Protein AF-A0A238YF44-F1 (afdb_monomer)

Structure (mmCIF, N/CA/C/O backbone):
data_AF-A0A238YF44-F1
#
_entry.id   AF-A0A238YF44-F1
#
loop_
_atom_site.group_PDB
_atom_site.id
_atom_site.type_symbol
_atom_site.label_atom_id
_atom_site.label_alt_id
_atom_site.label_comp_id
_atom_site.label_asym_id
_atom_site.label_entity_id
_atom_site.label_seq_id
_atom_site.pdbx_PDB_ins_code
_atom_site.Cartn_x
_atom_site.Cartn_y
_atom_site.Cartn_z
_atom_site.occupancy
_atom_site.B_iso_or_equiv
_atom_site.auth_seq_id
_atom_site.auth_comp_id
_atom_site.auth_asym_id
_atom_site.auth_atom_id
_atom_site.pdbx_PDB_model_num
ATOM 1 N N . MET A 1 1 ? 40.035 8.738 -34.217 1.00 47.34 1 MET A N 1
ATOM 2 C CA . MET A 1 1 ? 38.964 7.760 -34.501 1.00 47.34 1 MET A CA 1
ATOM 3 C C . MET A 1 1 ? 38.830 7.612 -36.000 1.00 47.34 1 MET A C 1
ATOM 5 O O . MET A 1 1 ? 38.774 8.625 -36.693 1.00 47.34 1 MET A O 1
ATOM 9 N N . LYS A 1 2 ? 38.853 6.378 -36.509 1.00 44.66 2 LYS A N 1
ATOM 10 C CA . LYS A 1 2 ? 38.486 6.107 -37.903 1.00 44.66 2 LYS A CA 1
ATOM 11 C C . LYS A 1 2 ? 36.991 6.391 -38.053 1.00 44.66 2 LYS A C 1
ATOM 13 O O . LYS A 1 2 ? 36.242 6.306 -37.089 1.00 44.66 2 LYS A O 1
ATOM 18 N N . VAL A 1 3 ? 36.540 6.746 -39.252 1.00 50.91 3 VAL A N 1
ATOM 19 C CA . VAL A 1 3 ? 35.145 7.168 -39.463 1.00 50.91 3 VAL A CA 1
ATOM 20 C C . VAL A 1 3 ? 34.140 6.026 -39.202 1.00 50.91 3 VAL A C 1
ATOM 22 O O . VAL A 1 3 ? 33.018 6.303 -38.789 1.00 50.91 3 VAL A O 1
ATOM 25 N N . CYS A 1 4 ? 34.558 4.755 -39.312 1.00 54.62 4 CYS A N 1
ATOM 26 C CA . CYS A 1 4 ? 33.770 3.598 -38.853 1.00 54.62 4 CYS A CA 1
ATOM 27 C C . CYS A 1 4 ? 33.474 3.625 -37.342 1.00 54.62 4 CYS A C 1
ATOM 29 O O . CYS A 1 4 ? 32.365 3.288 -36.946 1.00 54.62 4 CYS A O 1
ATOM 31 N N . ASP A 1 5 ? 34.405 4.112 -36.514 1.00 63.53 5 ASP A N 1
ATOM 32 C CA . ASP A 1 5 ? 34.248 4.134 -35.051 1.00 63.53 5 ASP A CA 1
ATOM 33 C C . ASP A 1 5 ? 33.133 5.105 -34.610 1.00 63.53 5 ASP A C 1
ATOM 35 O O . ASP A 1 5 ? 32.528 4.936 -33.558 1.00 63.53 5 ASP A O 1
ATOM 39 N N . ILE A 1 6 ? 32.842 6.137 -35.414 1.00 71.31 6 ILE A N 1
ATOM 40 C CA . ILE A 1 6 ? 31.852 7.174 -35.080 1.00 71.31 6 ILE A CA 1
ATOM 41 C C . ILE A 1 6 ? 30.423 6.672 -35.312 1.00 71.31 6 ILE A C 1
ATOM 43 O O . ILE A 1 6 ? 29.537 6.956 -34.507 1.00 71.31 6 ILE A O 1
ATOM 47 N N . SER A 1 7 ? 30.192 5.920 -36.394 1.00 73.56 7 SER A N 1
ATOM 48 C CA . SER A 1 7 ? 28.876 5.334 -36.683 1.00 73.56 7 SER A CA 1
ATOM 49 C C . SER A 1 7 ? 28.481 4.313 -35.613 1.00 73.56 7 SER A C 1
ATOM 51 O O . SER A 1 7 ? 27.344 4.328 -35.144 1.00 73.56 7 SER A O 1
ATOM 53 N N . ASP A 1 8 ? 29.434 3.492 -35.167 1.00 79.88 8 ASP A N 1
ATOM 54 C CA . ASP A 1 8 ? 29.218 2.512 -34.099 1.00 79.88 8 ASP A CA 1
ATOM 55 C C . ASP A 1 8 ? 28.943 3.188 -32.748 1.00 79.88 8 ASP A C 1
ATOM 57 O O . ASP A 1 8 ? 28.039 2.775 -32.018 1.00 79.88 8 ASP A 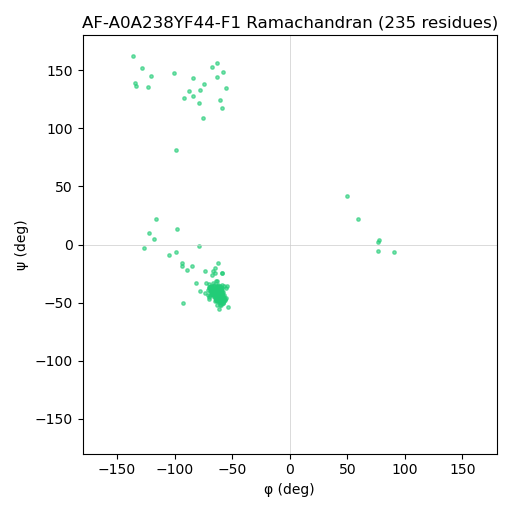O 1
ATOM 61 N N . SER A 1 9 ? 29.662 4.269 -32.418 1.00 83.00 9 SER A N 1
ATOM 62 C CA . SER A 1 9 ? 29.401 5.053 -31.202 1.00 83.00 9 SER A CA 1
ATOM 63 C C . SER A 1 9 ? 28.019 5.712 -31.204 1.00 83.00 9 SER A C 1
ATOM 65 O O . SER A 1 9 ? 27.356 5.743 -30.169 1.00 83.00 9 SER A O 1
ATOM 67 N N . LEU A 1 10 ? 27.553 6.210 -32.351 1.00 84.44 10 LEU A N 1
ATOM 68 C CA . LEU A 1 10 ? 26.213 6.787 -32.496 1.00 84.44 10 LEU A CA 1
ATOM 69 C C . LEU A 1 10 ? 25.101 5.732 -32.424 1.00 84.44 10 LEU A C 1
ATOM 71 O O . LEU A 1 10 ? 24.042 6.009 -31.863 1.00 84.44 10 LEU A O 1
ATOM 75 N N . LEU A 1 11 ? 25.329 4.532 -32.963 1.00 84.50 11 LEU A N 1
ATOM 76 C CA . LEU A 1 11 ? 24.374 3.430 -32.841 1.00 84.50 11 LEU A CA 1
ATOM 77 C C . LEU A 1 11 ? 24.242 2.996 -31.374 1.00 84.50 11 LEU A C 1
ATOM 79 O O . LEU A 1 11 ? 23.136 2.937 -30.845 1.00 84.50 11 LEU A O 1
ATOM 83 N N . ARG A 1 12 ? 25.373 2.830 -30.673 1.00 88.56 12 ARG A N 1
ATOM 84 C CA . ARG A 1 12 ? 25.392 2.573 -29.221 1.00 88.56 12 ARG A CA 1
ATOM 85 C C . ARG A 1 12 ? 24.717 3.686 -28.420 1.00 88.56 12 ARG A C 1
ATOM 87 O O . ARG A 1 12 ? 24.054 3.407 -27.423 1.00 88.56 12 ARG A O 1
ATOM 94 N N . LEU A 1 13 ? 24.886 4.942 -28.837 1.00 90.25 13 LEU A N 1
ATOM 95 C CA . LEU A 1 13 ? 24.208 6.081 -28.222 1.00 90.25 13 LEU A CA 1
ATOM 96 C C . LEU A 1 13 ? 22.685 5.951 -28.361 1.00 90.25 13 LEU A C 1
ATOM 98 O O . LEU A 1 13 ? 21.976 6.127 -27.371 1.00 90.25 13 LEU A O 1
ATOM 102 N N . GLN A 1 14 ? 22.198 5.595 -29.553 1.00 89.88 14 GLN A N 1
ATOM 103 C CA . GLN A 1 14 ? 20.778 5.355 -29.804 1.00 89.88 14 GLN A CA 1
ATOM 104 C C . GLN A 1 14 ? 20.226 4.239 -28.917 1.00 89.88 14 GLN A C 1
ATOM 106 O O . GLN A 1 14 ? 19.205 4.437 -28.257 1.00 89.88 14 GLN A O 1
ATOM 111 N N . ASP A 1 15 ? 20.912 3.099 -28.856 1.00 90.25 15 ASP A N 1
ATOM 112 C CA . ASP A 1 15 ? 20.467 1.940 -28.079 1.00 90.25 15 ASP A CA 1
ATOM 113 C C . ASP A 1 15 ? 20.355 2.277 -26.585 1.00 90.25 15 ASP A C 1
ATOM 115 O O . ASP A 1 15 ? 19.318 2.044 -25.961 1.00 90.25 15 ASP A O 1
ATOM 119 N N . LEU A 1 16 ? 21.367 2.944 -26.019 1.00 92.69 16 LEU A N 1
ATOM 120 C CA . LEU A 1 16 ? 21.345 3.373 -24.618 1.00 92.69 16 LEU A CA 1
ATOM 121 C C . LEU A 1 16 ? 20.280 4.447 -24.340 1.00 92.69 16 LEU A C 1
ATOM 123 O O . LEU A 1 16 ? 19.708 4.481 -23.248 1.00 92.69 16 LEU A O 1
ATOM 127 N N . GLU A 1 17 ? 19.992 5.340 -25.294 1.00 92.38 17 GLU A N 1
ATOM 128 C CA . GLU A 1 17 ? 18.905 6.318 -25.159 1.00 92.38 17 GLU A CA 1
ATOM 129 C C . GLU A 1 17 ? 17.523 5.644 -25.201 1.00 92.38 17 GLU A C 1
ATOM 131 O O . GLU A 1 17 ? 16.631 6.041 -24.439 1.00 92.38 17 GLU A O 1
ATOM 136 N N . ILE A 1 18 ? 17.350 4.612 -26.037 1.00 91.88 18 ILE A N 1
ATOM 137 C CA . ILE A 1 18 ? 16.141 3.778 -26.091 1.00 91.88 18 ILE A CA 1
ATOM 138 C C . ILE A 1 18 ? 15.960 3.026 -24.768 1.00 91.88 18 ILE A C 1
ATOM 140 O O . ILE A 1 18 ? 14.877 3.094 -24.176 1.00 91.88 18 ILE A O 1
ATOM 144 N N . ASP A 1 19 ? 17.012 2.394 -24.249 1.00 93.94 19 ASP A N 1
ATOM 145 C CA . ASP A 1 19 ? 16.983 1.698 -22.959 1.00 93.94 19 ASP A CA 1
ATOM 146 C C . ASP A 1 19 ? 16.653 2.655 -21.809 1.00 93.94 19 ASP A C 1
ATOM 148 O O . ASP A 1 19 ? 15.759 2.393 -20.997 1.00 93.94 19 ASP A O 1
ATOM 152 N N . ALA A 1 20 ? 17.286 3.831 -21.777 1.00 95.06 20 ALA A N 1
ATOM 153 C CA . ALA A 1 20 ? 17.001 4.854 -20.776 1.00 95.06 20 ALA A CA 1
ATOM 154 C C . ALA A 1 20 ? 15.556 5.375 -20.864 1.00 95.06 20 ALA A C 1
ATOM 156 O O . ALA A 1 20 ? 14.979 5.771 -19.845 1.00 95.06 20 ALA A O 1
ATOM 157 N N . ARG A 1 21 ? 14.956 5.414 -22.061 1.00 94.19 21 ARG A N 1
ATOM 158 C CA . ARG A 1 21 ? 13.536 5.753 -22.242 1.00 94.19 21 ARG A CA 1
ATOM 159 C C . ARG A 1 21 ? 12.635 4.628 -21.737 1.00 94.19 21 ARG A C 1
ATOM 161 O O . ARG A 1 21 ? 11.667 4.910 -21.033 1.00 94.19 21 ARG A O 1
ATOM 168 N N . ARG A 1 22 ? 12.966 3.372 -22.042 1.00 95.12 22 ARG A N 1
ATOM 169 C CA . ARG A 1 22 ? 12.225 2.189 -21.584 1.00 95.12 22 ARG A CA 1
ATOM 170 C C . ARG A 1 22 ? 12.212 2.088 -20.060 1.00 95.12 22 ARG A C 1
ATOM 172 O O . ARG A 1 22 ? 11.152 1.878 -19.475 1.00 95.12 22 ARG A O 1
ATOM 179 N N . ILE A 1 23 ? 13.357 2.294 -19.411 1.00 97.06 23 ILE A N 1
ATOM 180 C CA . ILE A 1 23 ? 13.458 2.282 -17.945 1.00 97.06 23 ILE A CA 1
ATOM 181 C C . ILE A 1 23 ? 12.673 3.442 -17.336 1.00 97.06 23 ILE A C 1
ATOM 183 O O . ILE A 1 23 ? 11.941 3.228 -16.377 1.00 97.06 23 ILE A O 1
ATOM 187 N N . ARG A 1 24 ? 12.738 4.649 -17.918 1.00 97.00 24 ARG A N 1
ATOM 188 C CA . ARG A 1 24 ? 11.909 5.786 -17.475 1.00 97.00 24 ARG A CA 1
ATOM 189 C C . ARG A 1 24 ? 10.416 5.478 -17.537 1.00 97.00 24 ARG A C 1
ATOM 191 O O . ARG A 1 24 ? 9.716 5.715 -16.558 1.00 97.00 24 ARG A O 1
ATOM 198 N N . ALA A 1 25 ? 9.946 4.920 -18.651 1.00 97.12 25 ALA A N 1
ATOM 199 C CA . ALA A 1 25 ? 8.558 4.488 -18.780 1.00 97.12 25 ALA A CA 1
ATOM 200 C C . ALA A 1 25 ? 8.196 3.436 -17.719 1.00 97.12 25 ALA A C 1
ATOM 202 O O . ALA A 1 25 ? 7.127 3.513 -17.119 1.00 97.12 25 ALA A O 1
ATOM 203 N N . LYS A 1 26 ? 9.107 2.497 -17.430 1.00 97.56 26 LYS A N 1
ATOM 204 C CA . LYS A 1 26 ? 8.882 1.485 -16.395 1.00 97.56 26 LYS A CA 1
ATOM 205 C C . LYS A 1 26 ? 8.836 2.071 -14.982 1.00 97.56 26 LYS A C 1
ATOM 207 O O . LYS A 1 26 ? 7.997 1.653 -14.193 1.00 97.56 26 LYS A O 1
ATOM 212 N N . ILE A 1 27 ? 9.693 3.040 -14.663 1.00 98.25 27 ILE A N 1
ATOM 213 C CA . ILE A 1 27 ? 9.658 3.758 -13.380 1.00 98.25 27 ILE A CA 1
ATOM 214 C C . ILE A 1 27 ? 8.314 4.470 -13.210 1.00 98.25 27 ILE A C 1
ATOM 216 O O . ILE A 1 27 ? 7.727 4.399 -12.134 1.00 98.25 27 ILE A O 1
ATOM 220 N N . GLU A 1 28 ? 7.806 5.126 -14.256 1.00 98.06 28 GLU A N 1
ATOM 221 C CA . GLU A 1 28 ? 6.520 5.826 -14.181 1.00 98.06 28 GLU A CA 1
ATOM 222 C C . GLU A 1 28 ? 5.344 4.855 -13.986 1.00 98.06 28 GLU A C 1
ATOM 224 O O . GLU A 1 28 ? 4.488 5.085 -13.134 1.00 98.06 28 GLU A O 1
ATOM 229 N N . ASP A 1 29 ? 5.345 3.722 -14.695 1.00 98.00 29 ASP A N 1
ATOM 230 C CA . ASP A 1 29 ? 4.396 2.617 -14.491 1.00 98.00 29 ASP A CA 1
ATOM 231 C C . ASP A 1 29 ? 4.412 2.108 -13.036 1.00 98.00 29 ASP A C 1
ATOM 233 O O . ASP A 1 29 ? 3.374 2.018 -12.375 1.00 98.00 29 ASP A O 1
ATOM 237 N N . LEU A 1 30 ? 5.603 1.866 -12.478 1.00 98.00 30 LEU A N 1
ATOM 238 C CA . LEU A 1 30 ? 5.759 1.455 -11.081 1.00 98.00 30 LEU A CA 1
ATOM 239 C C . LEU A 1 30 ? 5.283 2.537 -10.098 1.00 98.00 30 LEU A C 1
ATOM 241 O O . LEU A 1 30 ? 4.636 2.216 -9.099 1.00 98.00 30 LEU A O 1
ATOM 245 N N . LYS A 1 31 ? 5.546 3.821 -10.377 1.00 98.06 31 LYS A N 1
ATOM 246 C CA . LYS A 1 31 ? 5.056 4.952 -9.569 1.00 98.06 31 LYS A CA 1
ATOM 247 C C . LYS A 1 31 ? 3.531 5.043 -9.597 1.00 98.06 31 LYS A C 1
ATOM 249 O O . LYS A 1 31 ? 2.928 5.285 -8.550 1.00 98.06 31 LYS A O 1
ATOM 254 N N . ASN A 1 32 ? 2.896 4.805 -10.744 1.00 98.06 32 ASN A N 1
ATOM 255 C CA . ASN A 1 32 ? 1.437 4.716 -10.862 1.00 98.06 32 ASN A CA 1
ATOM 256 C C . ASN A 1 32 ? 0.879 3.581 -10.006 1.00 98.06 32 ASN A C 1
ATOM 258 O O . ASN A 1 32 ? 0.047 3.822 -9.132 1.00 98.06 32 ASN A O 1
ATOM 262 N N . ARG A 1 33 ? 1.427 2.375 -10.154 1.00 97.56 33 ARG A N 1
ATOM 263 C CA . ARG A 1 33 ? 1.011 1.215 -9.359 1.00 97.56 33 ARG A CA 1
ATOM 264 C C . ARG A 1 33 ? 1.212 1.430 -7.855 1.00 97.56 33 ARG A C 1
ATOM 266 O O . ARG A 1 33 ? 0.367 1.051 -7.047 1.00 97.56 33 ARG A O 1
ATOM 273 N N . LYS A 1 34 ? 2.309 2.082 -7.451 1.00 97.94 34 LYS A N 1
ATOM 274 C CA . LYS A 1 34 ? 2.551 2.465 -6.050 1.00 97.94 34 LYS A CA 1
ATOM 275 C C . LYS A 1 34 ? 1.485 3.436 -5.538 1.00 97.94 34 LYS A C 1
ATOM 277 O O . LYS A 1 34 ? 1.013 3.258 -4.417 1.00 97.94 34 LYS A O 1
ATOM 282 N N . ARG A 1 35 ? 1.093 4.438 -6.336 1.00 98.06 35 ARG A N 1
ATOM 283 C CA . ARG A 1 35 ? 0.006 5.373 -5.988 1.00 98.06 35 ARG A CA 1
ATOM 284 C C . ARG A 1 35 ? -1.315 4.636 -5.768 1.00 98.06 35 ARG A C 1
ATOM 286 O O . ARG A 1 35 ? -1.962 4.869 -4.753 1.00 98.06 35 ARG A O 1
ATOM 293 N N . GLU A 1 36 ? -1.669 3.704 -6.649 1.00 97.50 36 GLU A N 1
ATOM 294 C CA . GLU A 1 36 ? -2.882 2.885 -6.507 1.00 97.50 36 GLU A CA 1
ATOM 295 C C . GLU A 1 36 ? -2.885 2.073 -5.204 1.00 97.50 36 GLU A C 1
ATOM 297 O O . GLU A 1 36 ? -3.865 2.098 -4.459 1.00 97.50 36 GLU A O 1
ATOM 302 N N . LEU A 1 37 ? -1.768 1.413 -4.874 1.00 97.62 37 LEU A N 1
ATOM 303 C CA . LEU A 1 37 ? -1.645 0.670 -3.617 1.00 97.62 37 LEU A CA 1
ATOM 304 C C . LEU A 1 37 ? -1.738 1.575 -2.382 1.00 97.62 37 LEU A C 1
ATOM 306 O O . LEU A 1 37 ? -2.314 1.170 -1.375 1.00 97.62 37 LEU A O 1
ATOM 310 N N . ILE A 1 38 ? -1.198 2.797 -2.439 1.00 97.69 38 ILE A N 1
ATOM 311 C CA . ILE A 1 38 ? -1.320 3.771 -1.344 1.00 97.69 38 ILE A CA 1
ATOM 312 C C . ILE A 1 38 ? -2.786 4.159 -1.126 1.00 97.69 38 ILE A C 1
ATOM 314 O O . ILE A 1 38 ? -3.227 4.240 0.020 1.00 97.69 38 ILE A O 1
ATOM 318 N N . GLU A 1 39 ? -3.557 4.362 -2.193 1.00 97.81 39 GLU A N 1
ATOM 319 C CA . GLU A 1 39 ? -4.987 4.667 -2.078 1.00 97.81 39 GLU A CA 1
ATOM 320 C C . GLU A 1 39 ? -5.790 3.476 -1.538 1.00 97.81 39 GLU A C 1
ATOM 322 O O . GLU A 1 39 ? -6.666 3.656 -0.691 1.00 97.81 39 GLU A O 1
ATOM 327 N N . ILE A 1 40 ? -5.455 2.249 -1.946 1.00 96.50 40 ILE A N 1
ATOM 328 C CA . ILE A 1 40 ? -6.033 1.029 -1.361 1.00 96.50 40 ILE A CA 1
ATOM 329 C C . ILE A 1 40 ? -5.705 0.943 0.136 1.00 96.50 40 ILE A C 1
ATOM 331 O O . ILE A 1 40 ? -6.601 0.706 0.946 1.00 96.50 40 ILE A O 1
ATOM 335 N N . ARG A 1 41 ? -4.450 1.208 0.524 1.00 97.62 41 ARG A N 1
ATOM 336 C CA . ARG A 1 41 ? -4.027 1.218 1.931 1.00 97.62 41 ARG A CA 1
ATOM 337 C C . ARG A 1 41 ? -4.857 2.196 2.759 1.00 97.62 41 ARG A C 1
ATOM 339 O O . ARG A 1 41 ? -5.385 1.805 3.792 1.00 97.62 41 ARG A O 1
ATOM 346 N N . LYS A 1 42 ? -5.023 3.436 2.284 1.00 97.38 42 LYS A N 1
ATOM 347 C CA . LYS A 1 42 ? -5.824 4.462 2.973 1.00 97.38 42 LYS A CA 1
ATOM 348 C C . LYS A 1 42 ? -7.278 4.031 3.164 1.00 97.38 42 LYS A C 1
ATOM 350 O O . LYS A 1 42 ? -7.858 4.296 4.213 1.00 97.38 42 LYS A O 1
ATOM 355 N N . LYS A 1 43 ? -7.878 3.376 2.162 1.00 96.69 43 LYS A N 1
ATOM 356 C CA . LYS A 1 43 ? -9.254 2.862 2.261 1.00 96.69 43 LYS A CA 1
ATOM 357 C C . LYS A 1 43 ? -9.375 1.821 3.371 1.00 96.69 43 LYS A C 1
ATOM 359 O O . LYS A 1 43 ? -10.268 1.942 4.204 1.00 96.69 43 LYS A O 1
ATOM 364 N N . PHE A 1 44 ? -8.456 0.859 3.413 1.00 95.75 44 PHE A N 1
ATOM 365 C CA . PHE A 1 44 ? -8.439 -0.162 4.458 1.00 95.75 44 PHE A CA 1
ATOM 366 C C . PHE A 1 44 ? -8.118 0.407 5.847 1.00 95.75 44 PHE A C 1
ATOM 368 O O . PHE A 1 44 ? -8.764 0.018 6.815 1.00 95.75 44 PHE A O 1
ATOM 375 N N . GLU A 1 45 ? -7.183 1.357 5.961 1.00 96.62 45 GLU A N 1
ATOM 376 C CA . GLU A 1 45 ? -6.876 2.050 7.225 1.00 96.62 45 GLU A CA 1
ATOM 377 C C . GLU A 1 45 ? -8.115 2.770 7.771 1.00 96.62 45 GLU A C 1
ATOM 379 O O . GLU A 1 45 ? -8.461 2.593 8.937 1.00 96.62 45 GLU A O 1
ATOM 384 N N . LYS A 1 46 ? -8.839 3.498 6.913 1.00 96.88 46 LYS A N 1
ATOM 385 C CA . LYS A 1 46 ? -10.074 4.196 7.290 1.00 96.88 46 LYS A CA 1
ATOM 386 C C . LYS A 1 46 ? -11.195 3.236 7.690 1.00 96.88 46 LYS A C 1
ATOM 388 O O . LYS A 1 46 ? -11.943 3.511 8.626 1.00 96.88 46 LYS A O 1
ATOM 393 N N . GLU A 1 47 ? -11.346 2.125 6.972 1.00 94.75 47 GLU A N 1
ATOM 394 C CA . GLU A 1 47 ? -12.345 1.112 7.314 1.00 94.75 47 GLU A CA 1
ATOM 395 C C . GLU A 1 47 ? -12.041 0.473 8.674 1.00 94.75 47 GLU A C 1
ATOM 397 O O . GLU A 1 47 ? -12.936 0.353 9.510 1.00 94.75 47 GLU A O 1
ATOM 402 N N . LEU A 1 48 ? -10.774 0.131 8.920 1.00 95.38 48 LEU A N 1
ATOM 403 C CA . LEU A 1 48 ? -10.318 -0.432 10.185 1.00 95.38 48 LEU A CA 1
ATOM 404 C C . LEU A 1 48 ? -10.511 0.547 11.348 1.00 95.38 48 LEU A C 1
ATOM 406 O O . LEU A 1 48 ? -10.986 0.148 12.410 1.00 95.38 48 LEU A O 1
ATOM 410 N N . GLU A 1 49 ? -10.167 1.818 11.144 1.00 95.62 49 GLU A N 1
ATOM 411 C CA . GLU A 1 49 ? -10.358 2.882 12.129 1.00 95.62 49 GLU A CA 1
ATOM 412 C C . GLU A 1 49 ? -11.836 3.034 12.492 1.00 95.62 49 GLU A C 1
ATOM 414 O O . GLU A 1 49 ? -12.178 2.969 13.666 1.00 95.62 49 GLU A O 1
ATOM 419 N N . ASN A 1 50 ? -12.733 3.123 11.506 1.00 94.00 50 ASN A N 1
ATOM 420 C CA . ASN A 1 50 ? -14.171 3.234 11.757 1.00 94.00 50 ASN A CA 1
ATOM 421 C C . ASN A 1 50 ? -14.719 2.047 12.571 1.00 94.00 50 ASN A C 1
ATOM 423 O O . ASN A 1 50 ? -15.502 2.241 13.500 1.00 94.00 50 ASN A O 1
ATOM 427 N N . LEU A 1 51 ? -14.291 0.819 12.256 1.00 92.94 51 LEU A N 1
ATOM 428 C CA . LEU A 1 51 ? -14.704 -0.371 13.008 1.00 92.94 51 LEU A CA 1
ATOM 429 C C . LEU A 1 51 ? -14.191 -0.342 14.453 1.00 92.94 51 LEU A C 1
ATOM 431 O O . LEU A 1 51 ? -14.941 -0.669 15.374 1.00 92.94 51 LEU A O 1
ATOM 435 N N . LYS A 1 52 ? -12.933 0.066 14.664 1.00 92.88 52 LYS A N 1
ATOM 436 C CA . LYS A 1 52 ? -12.342 0.181 16.006 1.00 92.88 52 LYS A CA 1
ATOM 437 C C . LYS A 1 52 ? -13.016 1.288 16.819 1.00 92.88 52 LYS A C 1
ATOM 439 O O . LYS A 1 52 ? -13.353 1.052 17.974 1.00 92.88 52 LYS A O 1
ATOM 444 N N . THR A 1 53 ? -13.301 2.437 16.211 1.00 94.31 53 THR A N 1
ATOM 445 C CA . THR A 1 53 ? -13.992 3.556 16.867 1.00 94.31 53 THR A CA 1
ATOM 446 C C . THR A 1 53 ? -15.387 3.161 17.347 1.00 94.31 53 THR A C 1
ATOM 448 O O . THR A 1 53 ? -15.715 3.422 18.498 1.00 94.31 53 THR A O 1
ATOM 451 N N . GLN A 1 54 ? -16.178 2.440 16.544 1.00 92.00 54 GLN A N 1
ATOM 452 C CA . GLN A 1 54 ? -17.507 1.965 16.969 1.00 92.00 54 GLN A CA 1
ATOM 453 C C . GLN A 1 54 ? -17.456 1.046 18.201 1.00 92.00 54 GLN A C 1
ATOM 455 O O . GLN A 1 54 ? -18.342 1.090 19.057 1.00 92.00 54 GLN A O 1
ATOM 460 N N . ILE A 1 55 ? -16.428 0.196 18.288 1.00 93.25 55 ILE A N 1
ATOM 461 C CA . ILE A 1 55 ? -16.211 -0.695 19.435 1.00 93.25 55 ILE A CA 1
ATOM 462 C C . ILE A 1 55 ? -15.798 0.127 20.663 1.00 93.25 55 ILE A C 1
ATOM 464 O O . ILE A 1 55 ? -16.366 -0.046 21.742 1.00 93.25 55 ILE A O 1
ATOM 468 N N . GLU A 1 56 ? -14.850 1.050 20.499 1.00 94.56 56 GLU A N 1
ATOM 469 C CA . GLU A 1 56 ? -14.338 1.883 21.590 1.00 94.56 56 GLU A CA 1
ATOM 470 C C . GLU A 1 56 ? -15.388 2.859 22.140 1.00 94.56 56 GLU A C 1
ATOM 472 O O . GLU A 1 56 ? -15.495 3.006 23.355 1.00 94.56 56 G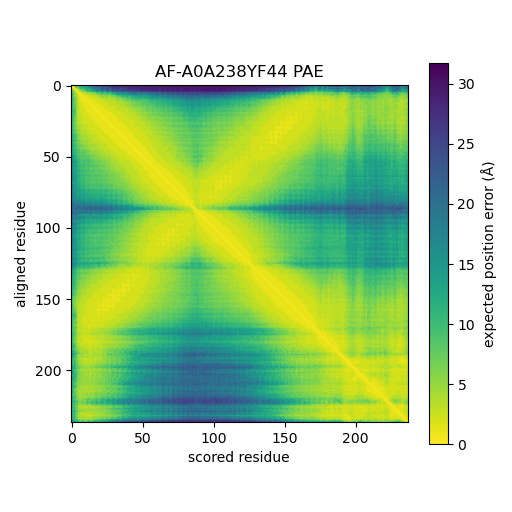LU A O 1
ATOM 477 N N . GLU A 1 57 ? -16.240 3.451 21.300 1.00 94.62 57 GLU A N 1
ATOM 478 C CA . GLU A 1 57 ? -17.353 4.305 21.742 1.00 94.62 57 GLU A CA 1
ATOM 479 C C . GLU A 1 57 ? -18.328 3.548 22.655 1.00 94.62 57 GLU A C 1
ATOM 481 O O . GLU A 1 57 ? -18.739 4.051 23.706 1.00 94.62 57 GLU A O 1
ATOM 486 N N . LYS A 1 58 ? -18.671 2.304 22.296 1.00 93.38 58 LYS A N 1
ATOM 487 C CA . LYS A 1 58 ? -19.546 1.457 23.119 1.00 93.38 58 LYS A CA 1
ATOM 488 C C . LYS A 1 58 ? -18.872 1.033 24.423 1.00 93.38 58 LYS A C 1
ATOM 490 O O . LYS A 1 58 ? -19.520 1.057 25.469 1.00 93.38 58 LYS A O 1
ATOM 495 N N . ARG A 1 59 ? -17.578 0.699 24.389 1.00 94.62 59 ARG A N 1
ATOM 496 C CA . ARG A 1 59 ? -16.785 0.401 25.596 1.00 94.62 59 ARG A CA 1
ATOM 497 C C . ARG A 1 59 ? -16.697 1.603 26.530 1.00 94.62 59 ARG A C 1
ATOM 499 O O . ARG A 1 59 ? -16.870 1.453 27.738 1.00 94.62 59 ARG A O 1
ATOM 506 N N . PHE A 1 60 ? -16.485 2.794 25.977 1.00 96.50 60 PHE A N 1
ATOM 507 C CA . PHE A 1 60 ? -16.474 4.037 26.736 1.00 96.50 60 PHE A CA 1
ATOM 508 C C . PHE A 1 60 ? -17.831 4.288 27.400 1.00 96.50 60 PHE A C 1
ATOM 510 O O . PHE A 1 60 ? -17.890 4.517 28.607 1.00 96.50 60 PHE A O 1
ATOM 517 N N . ARG A 1 61 ? -18.934 4.149 26.651 1.00 95.38 61 ARG A N 1
ATOM 518 C CA . ARG A 1 61 ? -20.289 4.315 27.196 1.00 95.38 61 ARG A CA 1
ATOM 519 C C . ARG A 1 61 ? -20.599 3.323 28.319 1.00 95.38 61 ARG A C 1
ATOM 521 O O . ARG A 1 61 ? -21.196 3.721 29.318 1.00 95.38 61 ARG A O 1
ATOM 528 N N . LEU A 1 62 ? -20.186 2.061 28.179 1.00 95.94 62 LEU A N 1
ATOM 529 C CA . LEU A 1 62 ? -20.318 1.057 29.240 1.00 95.94 62 LEU A CA 1
ATOM 530 C C . LEU A 1 62 ? -19.597 1.502 30.514 1.00 95.94 62 LEU A C 1
ATOM 532 O O . LEU A 1 62 ? -20.211 1.543 31.578 1.00 95.94 62 LEU A O 1
ATOM 536 N N . LYS A 1 63 ? -18.333 1.916 30.391 1.00 96.62 63 LYS A N 1
ATOM 537 C CA . LYS A 1 63 ? -17.529 2.389 31.523 1.00 96.62 63 LYS A CA 1
ATOM 538 C C . LYS A 1 63 ? -18.143 3.619 32.202 1.00 96.62 63 LYS A C 1
ATOM 540 O O . LYS A 1 63 ? -18.161 3.709 33.428 1.00 96.62 63 LYS A O 1
ATOM 545 N N . ASP A 1 64 ? -18.685 4.552 31.423 1.00 97.44 64 ASP A N 1
ATOM 546 C CA . ASP A 1 64 ? -19.381 5.730 31.948 1.00 97.44 64 ASP A CA 1
ATOM 547 C C . ASP A 1 64 ? -20.627 5.354 32.761 1.00 97.44 64 ASP A C 1
ATOM 549 O O . ASP A 1 64 ? -20.852 5.899 33.846 1.00 97.44 64 ASP A O 1
ATOM 553 N N . LEU A 1 65 ? -21.425 4.396 32.281 1.00 96.75 65 LEU A N 1
ATOM 554 C CA . LEU A 1 65 ? -22.600 3.908 33.006 1.00 96.75 65 LEU A CA 1
ATOM 555 C C . LEU A 1 65 ? -22.219 3.143 34.279 1.00 96.75 65 LEU A C 1
ATOM 557 O O . LEU A 1 65 ? -22.899 3.275 35.299 1.00 96.75 65 LEU A O 1
ATOM 561 N N . GLU A 1 66 ? -21.128 2.377 34.254 1.00 96.06 66 GLU A N 1
ATOM 562 C CA . GLU A 1 66 ? -20.593 1.696 35.438 1.00 96.06 66 GLU A CA 1
ATOM 563 C C . GLU A 1 66 ? -20.181 2.703 36.520 1.00 96.06 66 GLU A C 1
ATOM 565 O O . GLU A 1 66 ? -20.631 2.595 37.668 1.00 96.06 66 GLU A O 1
ATOM 570 N N . ASN A 1 67 ? -19.425 3.737 36.139 1.00 97.75 67 ASN A N 1
ATOM 571 C CA . ASN A 1 67 ? -19.041 4.836 37.029 1.00 97.75 67 ASN A CA 1
ATOM 572 C C . ASN A 1 67 ? -20.272 5.584 37.568 1.00 97.75 67 ASN A C 1
ATOM 574 O O . ASN A 1 67 ? -20.348 5.919 38.754 1.00 97.75 67 ASN A O 1
ATOM 578 N N . PHE A 1 68 ? -21.273 5.822 36.716 1.00 97.62 68 PHE A N 1
ATOM 579 C CA . PHE A 1 68 ? -22.529 6.456 37.113 1.00 97.62 68 PHE A CA 1
ATOM 580 C C . PHE A 1 68 ? -23.288 5.627 38.157 1.00 97.62 68 PHE A C 1
ATOM 582 O O . PHE A 1 68 ? -23.765 6.175 39.155 1.00 97.62 68 PHE A O 1
ATOM 589 N N . ILE A 1 69 ? -23.373 4.306 37.973 1.00 97.62 69 ILE A N 1
ATOM 590 C CA . ILE A 1 69 ? -23.986 3.401 38.951 1.00 97.62 69 ILE A CA 1
ATOM 591 C C . ILE A 1 69 ? -23.221 3.440 40.272 1.00 97.62 69 ILE A C 1
ATOM 593 O O . ILE A 1 69 ? -23.849 3.462 41.332 1.00 97.62 69 ILE A O 1
ATOM 597 N N . GLU A 1 70 ? -21.888 3.438 40.240 1.00 97.62 70 GLU A N 1
ATOM 598 C CA . GLU A 1 70 ? -21.076 3.518 41.454 1.00 97.62 70 GLU A CA 1
ATOM 599 C C . GLU A 1 70 ? -21.342 4.817 42.224 1.00 97.62 70 GLU A C 1
ATOM 601 O O . GLU A 1 70 ? -21.670 4.775 43.416 1.00 97.62 70 GLU A O 1
ATOM 606 N N . TYR A 1 71 ? -21.322 5.955 41.529 1.00 97.75 71 TYR A N 1
ATOM 607 C CA . TYR A 1 71 ? -21.671 7.255 42.097 1.00 97.75 71 TYR A CA 1
ATOM 608 C C . TYR A 1 71 ? -23.078 7.253 42.717 1.00 97.75 71 TYR A C 1
ATOM 610 O O . TYR A 1 71 ? -23.279 7.678 43.860 1.00 97.75 71 TYR A O 1
ATOM 618 N N . LYS A 1 72 ? -24.074 6.713 42.004 1.00 96.88 72 LYS A N 1
ATOM 619 C CA . LYS A 1 72 ? -25.457 6.629 42.495 1.00 96.88 72 LYS A CA 1
ATOM 620 C C . LYS A 1 72 ? -25.593 5.702 43.701 1.00 96.88 72 LYS A C 1
ATOM 622 O O . LYS A 1 72 ? -26.336 6.029 44.624 1.00 96.88 72 LYS A O 1
ATOM 627 N N . LYS A 1 73 ? -24.852 4.591 43.754 1.00 96.50 73 LYS A N 1
ATOM 628 C CA . LYS A 1 73 ? -24.808 3.698 44.926 1.00 96.50 73 LYS A CA 1
ATOM 629 C C . LYS A 1 73 ? -24.227 4.398 46.152 1.00 96.50 73 LYS A C 1
ATOM 631 O O . LYS A 1 73 ? -24.754 4.218 47.249 1.00 96.50 73 LYS A O 1
ATOM 636 N N . GLN A 1 74 ? -23.168 5.194 45.993 1.00 97.31 74 GLN A N 1
ATOM 637 C CA . GLN A 1 74 ? -22.627 6.002 47.092 1.00 97.31 74 GLN A CA 1
ATOM 638 C C . GLN A 1 74 ? -23.669 7.015 47.579 1.00 97.31 74 GLN A C 1
ATOM 640 O O . GLN A 1 74 ? -23.964 7.076 48.774 1.00 97.31 74 GLN A O 1
ATOM 645 N N . ARG A 1 75 ? -24.329 7.717 46.650 1.00 95.94 75 ARG A N 1
ATOM 646 C CA . ARG A 1 75 ? -25.409 8.654 46.980 1.00 95.94 75 ARG A CA 1
ATOM 647 C C . ARG A 1 75 ? -26.577 7.985 47.706 1.00 95.94 75 ARG A C 1
ATOM 649 O O . ARG A 1 75 ? -27.125 8.561 48.644 1.00 95.94 75 ARG A O 1
ATOM 656 N N . LEU A 1 76 ? -26.946 6.772 47.303 1.00 96.38 76 LEU A N 1
ATOM 657 C CA . LEU A 1 76 ? -27.996 5.990 47.951 1.00 96.38 76 LEU A CA 1
ATOM 658 C C . LEU A 1 76 ? -27.643 5.696 49.417 1.00 96.38 76 LEU A C 1
ATOM 660 O O . LEU A 1 76 ? -28.479 5.902 50.295 1.00 96.38 76 LEU A O 1
ATOM 664 N N . LYS A 1 77 ? -26.391 5.304 49.701 1.00 96.00 77 LYS A N 1
ATOM 665 C CA . LYS A 1 77 ? -25.902 5.090 51.077 1.00 96.00 77 LYS A CA 1
ATOM 666 C C . LYS A 1 77 ? -26.007 6.361 51.925 1.00 96.00 77 LYS A C 1
ATOM 668 O O . LYS A 1 77 ? -26.491 6.300 53.053 1.00 96.00 77 LYS A O 1
ATOM 673 N N . GLU A 1 78 ? -25.611 7.515 51.383 1.00 96.12 78 GLU A N 1
ATOM 674 C CA . GLU A 1 78 ? -25.725 8.805 52.082 1.00 96.12 78 GLU A CA 1
ATOM 675 C C . GLU A 1 78 ? -27.178 9.176 52.404 1.00 96.12 78 GLU A C 1
ATOM 677 O O . GLU A 1 78 ? -27.476 9.641 53.506 1.00 96.12 78 GLU A O 1
ATOM 682 N N . LEU A 1 79 ? -28.086 9.006 51.438 1.00 94.75 79 LEU A N 1
ATOM 683 C CA . LEU A 1 79 ? -29.504 9.324 51.607 1.00 94.75 79 LEU A CA 1
ATOM 684 C C . LEU A 1 79 ? -30.163 8.407 52.640 1.00 94.75 79 LEU A C 1
ATOM 686 O O . LEU A 1 79 ? -30.934 8.892 53.469 1.00 94.75 79 LEU A O 1
ATOM 690 N N . SER A 1 80 ? -29.817 7.118 52.638 1.00 92.81 80 SER A N 1
ATOM 691 C CA . SER A 1 80 ? -30.278 6.155 53.641 1.00 92.81 80 SER A CA 1
ATOM 692 C C . SER A 1 80 ? -29.796 6.524 55.045 1.00 92.81 80 SER A C 1
ATOM 694 O O . SER A 1 80 ? -30.614 6.629 55.955 1.00 92.81 80 SER A O 1
ATOM 696 N N . ALA A 1 81 ? -28.512 6.856 55.210 1.00 94.69 81 ALA A N 1
ATOM 697 C CA . ALA A 1 81 ? -27.976 7.298 56.500 1.00 94.69 81 ALA A CA 1
ATOM 698 C C . ALA A 1 81 ? -28.618 8.610 56.999 1.00 94.69 81 ALA A C 1
ATOM 700 O O . ALA A 1 81 ? -28.814 8.797 58.198 1.00 94.69 81 ALA A O 1
ATOM 701 N N . LYS A 1 82 ? -28.963 9.539 56.094 1.00 93.19 82 LYS A N 1
ATOM 702 C CA . LYS A 1 82 ? -29.697 10.772 56.443 1.00 93.19 82 LYS A CA 1
ATOM 703 C C . LYS A 1 82 ? -31.140 10.488 56.851 1.00 93.19 82 LYS A C 1
ATOM 705 O O . LYS A 1 82 ? -31.632 11.105 57.791 1.00 93.19 82 LYS A O 1
ATOM 710 N N . LYS A 1 83 ? -31.808 9.556 56.166 1.00 93.88 83 LYS A N 1
ATOM 711 C CA . LYS A 1 83 ? -33.188 9.146 56.459 1.00 93.88 83 LYS A CA 1
ATOM 712 C C . LYS A 1 83 ? -33.320 8.588 57.876 1.00 93.88 83 LYS A C 1
ATOM 714 O O . LYS A 1 83 ? -34.306 8.896 58.535 1.00 93.88 83 LYS A O 1
ATOM 719 N N . GLU A 1 84 ? -32.335 7.827 58.346 1.00 92.00 84 GLU A N 1
ATOM 720 C CA . GLU A 1 84 ? -32.315 7.264 59.707 1.00 92.00 84 GLU A CA 1
ATOM 721 C C . GLU A 1 84 ? -32.181 8.323 60.813 1.00 92.00 84 GLU A C 1
ATOM 723 O O . GLU A 1 84 ? -32.590 8.082 61.944 1.00 92.00 84 GLU A O 1
ATOM 728 N N . LYS A 1 85 ? -31.640 9.505 60.497 1.00 92.81 85 LYS A N 1
ATOM 729 C CA . LYS A 1 85 ? -31.364 10.578 61.470 1.00 92.81 85 LYS A CA 1
ATOM 730 C C . LYS A 1 85 ? -32.433 11.677 61.512 1.00 92.81 85 LYS A C 1
ATOM 732 O O . LYS A 1 85 ? -32.338 12.582 62.335 1.00 92.81 85 LYS A O 1
ATOM 737 N N . VAL A 1 86 ? -33.413 11.647 60.608 1.00 91.94 86 VAL A N 1
ATOM 738 C CA . VAL A 1 86 ? -34.417 12.710 60.452 1.00 91.94 86 VAL A CA 1
ATOM 739 C C . VAL A 1 86 ? -35.661 12.433 61.296 1.00 91.94 86 VAL A C 1
AT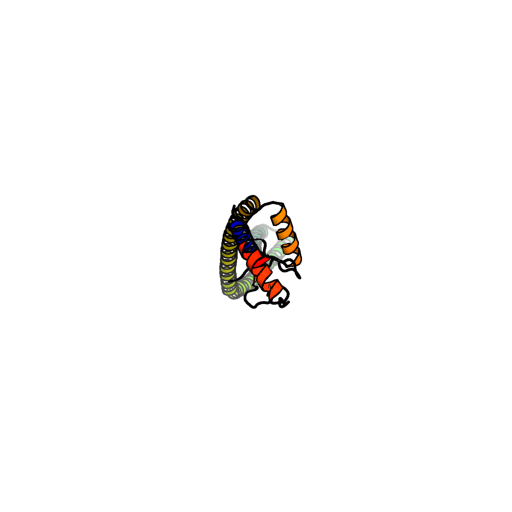OM 741 O O . VAL A 1 86 ? -36.325 11.413 61.128 1.00 91.94 86 VAL A O 1
ATOM 744 N N . SER A 1 87 ? -36.036 13.403 62.132 1.00 85.50 87 SER A N 1
ATOM 745 C CA . SER A 1 87 ? -37.257 13.355 62.956 1.00 85.50 87 SER A CA 1
ATOM 746 C C . SER A 1 87 ? -38.468 14.023 62.283 1.00 85.50 87 SER A C 1
ATOM 748 O O . SER A 1 87 ? -39.615 13.785 62.660 1.00 85.50 87 SER A O 1
ATOM 750 N N . SER A 1 88 ? -38.239 14.868 61.271 1.00 93.56 88 SER A N 1
ATOM 751 C CA . SER A 1 88 ? -39.297 15.583 60.548 1.00 93.56 88 SER A CA 1
ATOM 752 C C . SER A 1 88 ? -39.994 14.686 59.520 1.00 93.56 88 SER A C 1
ATOM 754 O O . SER A 1 88 ? -39.390 14.209 58.558 1.00 93.56 88 SER A O 1
ATOM 756 N N . ARG A 1 89 ? -41.318 14.527 59.654 1.00 88.56 89 ARG A N 1
ATOM 757 C CA . ARG A 1 89 ? -42.149 13.715 58.740 1.00 88.56 89 ARG A CA 1
ATOM 758 C C . ARG A 1 89 ? -42.055 14.171 57.277 1.00 88.56 89 ARG A C 1
ATOM 760 O O . ARG A 1 89 ? -42.086 13.347 56.362 1.00 88.56 89 ARG A O 1
ATOM 767 N N . LYS A 1 90 ? -41.943 15.487 57.052 1.00 91.94 90 LYS A N 1
ATOM 768 C CA . LYS A 1 90 ? -41.841 16.090 55.712 1.00 91.94 90 LYS A CA 1
ATOM 769 C C . LYS A 1 90 ? -40.496 15.764 55.060 1.00 91.94 90 LYS A C 1
ATOM 771 O O . LYS A 1 90 ? -40.464 15.365 53.897 1.00 91.94 90 LYS A O 1
ATOM 776 N N . GLU A 1 91 ? -39.405 15.893 55.809 1.00 91.12 91 GLU A N 1
ATOM 777 C CA . GLU A 1 91 ? -38.055 15.574 55.333 1.00 91.12 91 GLU A CA 1
ATOM 778 C C . GLU A 1 91 ? -37.888 14.078 55.075 1.00 91.12 91 GLU A C 1
ATOM 780 O O . GLU A 1 91 ? -37.356 13.700 54.034 1.00 91.12 91 GLU A O 1
ATOM 785 N N . PHE A 1 92 ? -38.444 13.227 55.941 1.00 92.69 92 PHE A N 1
ATOM 786 C CA . PHE A 1 92 ? -38.447 11.779 55.745 1.00 92.69 92 PHE A CA 1
ATOM 787 C C . PHE A 1 92 ? -39.123 11.382 54.425 1.00 92.69 92 PHE A C 1
ATOM 789 O O . PHE A 1 92 ? -38.559 10.630 53.628 1.00 92.69 92 PHE A O 1
ATOM 796 N N . LYS A 1 93 ? -40.306 11.945 54.134 1.00 93.62 93 LYS A N 1
ATOM 797 C CA . LYS A 1 93 ? -41.016 11.708 52.865 1.00 93.62 93 LYS A CA 1
ATOM 798 C C . LYS A 1 93 ? -40.219 12.207 51.654 1.00 93.62 93 LYS A C 1
ATOM 800 O O . LYS A 1 93 ? -40.234 11.561 50.608 1.00 93.62 93 LYS A O 1
ATOM 805 N N . ASN A 1 94 ? -39.514 13.330 51.783 1.00 94.50 94 ASN A N 1
ATOM 806 C CA . ASN A 1 94 ? -38.646 13.840 50.720 1.00 94.50 94 ASN A CA 1
ATOM 807 C C . ASN A 1 94 ? -37.434 12.930 50.477 1.00 94.50 94 ASN A C 1
ATOM 809 O O . ASN A 1 94 ? -37.118 12.650 49.322 1.00 94.50 94 ASN A O 1
ATOM 813 N N . LEU A 1 95 ? -36.791 12.431 51.535 1.00 94.12 95 LEU A N 1
ATOM 814 C CA . LEU A 1 95 ? -35.670 11.493 51.429 1.00 94.12 95 LEU A CA 1
ATOM 815 C C . LEU A 1 95 ? -36.100 10.171 50.792 1.00 94.12 95 LEU A C 1
ATOM 817 O O . LEU A 1 95 ? -35.408 9.688 49.904 1.00 94.12 95 LEU A O 1
ATOM 821 N N . LEU A 1 96 ? -37.276 9.640 51.147 1.00 94.25 96 LEU A N 1
ATOM 822 C CA . LEU A 1 96 ? -37.845 8.464 50.478 1.00 94.25 96 LEU A CA 1
ATOM 823 C C . LEU A 1 96 ? -38.009 8.671 48.967 1.00 94.25 96 LEU A C 1
ATOM 825 O O . LEU A 1 96 ? -37.646 7.795 48.189 1.00 94.25 96 LEU A O 1
ATOM 829 N N . ARG A 1 97 ? -38.503 9.840 48.536 1.00 95.19 97 ARG A N 1
ATOM 830 C CA . ARG A 1 97 ? -38.620 10.166 47.103 1.00 95.19 97 ARG A CA 1
ATOM 831 C C . ARG A 1 97 ? -37.259 10.242 46.410 1.00 95.19 97 ARG A C 1
ATOM 833 O O . ARG A 1 97 ? -37.134 9.806 45.272 1.00 95.19 97 ARG A O 1
ATOM 840 N N . GLN A 1 98 ? -36.249 10.806 47.074 1.00 95.44 98 GLN A N 1
ATOM 841 C CA . GLN A 1 98 ? -34.891 10.885 46.524 1.00 95.44 98 GLN A CA 1
ATOM 842 C C . GLN A 1 98 ? -34.224 9.508 46.426 1.00 95.44 98 GLN A C 1
ATOM 844 O O . GLN A 1 98 ? -33.536 9.247 45.440 1.00 95.44 98 GLN A O 1
ATOM 849 N N . ILE A 1 99 ? -34.444 8.638 47.417 1.00 96.19 99 ILE A N 1
ATOM 850 C CA . ILE A 1 99 ? -33.986 7.242 47.419 1.00 96.19 99 ILE A CA 1
ATOM 851 C C . ILE A 1 99 ? -34.618 6.493 46.247 1.00 96.19 99 ILE A C 1
ATOM 853 O O . ILE A 1 99 ? -33.875 6.031 45.390 1.00 96.19 99 ILE A O 1
ATOM 857 N N . ALA A 1 100 ? -35.952 6.498 46.135 1.00 96.62 100 ALA A N 1
ATOM 858 C CA . ALA A 1 100 ? -36.665 5.828 45.044 1.00 96.62 100 ALA A CA 1
ATOM 859 C C . ALA A 1 100 ? -36.181 6.304 43.664 1.00 96.62 100 ALA A C 1
ATOM 861 O O . ALA A 1 100 ? -35.820 5.499 42.816 1.00 96.62 100 ALA A O 1
ATOM 862 N N . LYS A 1 101 ? -36.034 7.623 43.469 1.00 96.94 101 LYS A N 1
ATOM 863 C CA . LYS A 1 101 ? -35.482 8.173 42.221 1.00 96.94 101 LYS A CA 1
ATOM 864 C C . LYS A 1 101 ? -34.054 7.684 41.936 1.00 96.94 101 LYS A C 1
ATOM 866 O O . LYS A 1 101 ? -33.705 7.442 40.786 1.00 96.94 101 LYS A O 1
ATOM 871 N N . THR A 1 102 ? -33.214 7.583 42.966 1.00 96.25 102 THR A N 1
ATOM 872 C CA . THR A 1 102 ? -31.826 7.112 42.820 1.00 96.25 102 THR A CA 1
ATOM 873 C C . THR A 1 102 ? -31.784 5.618 42.492 1.00 96.25 102 THR A C 1
ATOM 875 O O . THR A 1 102 ? -30.962 5.202 41.681 1.00 96.25 102 THR A O 1
ATOM 878 N N . GLU A 1 103 ? -32.679 4.821 43.076 1.00 96.81 103 GLU A N 1
ATOM 879 C CA . GLU A 1 103 ? -32.857 3.402 42.749 1.00 96.81 103 GLU A CA 1
ATOM 880 C C . GLU A 1 103 ? -33.336 3.226 41.302 1.00 96.81 103 GLU A C 1
ATOM 882 O O . GLU A 1 103 ? -32.724 2.461 40.556 1.00 96.81 103 GLU A O 1
ATOM 887 N N . ASP A 1 104 ? -34.325 4.009 40.863 1.00 97.56 104 ASP A N 1
ATOM 888 C CA . ASP A 1 104 ? -34.821 4.012 39.480 1.00 97.56 104 ASP A CA 1
ATOM 889 C C . ASP A 1 104 ? -33.742 4.430 38.466 1.00 97.56 104 ASP A C 1
ATOM 891 O O . ASP A 1 104 ? -33.688 3.903 37.354 1.00 97.56 104 ASP A O 1
ATOM 895 N N . ASP A 1 105 ? -32.882 5.396 38.812 1.00 96.88 105 ASP A N 1
ATOM 896 C CA . ASP A 1 105 ? -31.727 5.781 37.986 1.00 96.88 105 ASP A CA 1
ATOM 897 C C . ASP A 1 105 ? -30.731 4.609 37.847 1.00 96.88 105 ASP A C 1
ATOM 899 O O . ASP A 1 105 ? -30.210 4.370 36.758 1.00 96.88 105 ASP A O 1
ATOM 903 N N . ILE A 1 106 ? -30.473 3.861 38.930 1.00 97.31 106 ILE A N 1
ATOM 904 C CA . ILE A 1 106 ? -29.579 2.689 38.916 1.00 97.31 106 ILE A CA 1
ATOM 905 C C . ILE A 1 106 ? -30.178 1.550 38.085 1.00 97.31 106 ILE A C 1
ATOM 907 O O . ILE A 1 106 ? -29.446 0.902 37.338 1.00 97.31 106 ILE A O 1
ATOM 911 N N . ILE A 1 107 ? -31.480 1.282 38.220 1.00 97.56 107 ILE A N 1
ATOM 912 C CA . ILE A 1 107 ? -32.169 0.231 37.456 1.00 97.56 107 ILE A CA 1
ATOM 913 C C . ILE A 1 107 ? -32.081 0.536 35.959 1.00 97.56 107 ILE A C 1
ATOM 915 O O . ILE A 1 107 ? -31.599 -0.307 35.205 1.00 97.56 107 ILE A O 1
ATOM 919 N N . ARG A 1 108 ? -32.418 1.766 35.548 1.00 97.06 108 ARG A N 1
ATOM 920 C CA . ARG A 1 108 ? -32.322 2.191 34.142 1.00 97.06 108 ARG A CA 1
ATOM 921 C C . ARG A 1 108 ? -30.902 2.081 33.589 1.00 97.06 108 ARG A C 1
ATOM 923 O O . ARG A 1 108 ? -30.712 1.547 32.503 1.00 97.06 108 ARG A O 1
ATOM 930 N N . ALA A 1 109 ? -29.895 2.514 34.349 1.00 96.62 109 ALA A N 1
ATOM 931 C CA . ALA A 1 109 ? -28.501 2.388 33.922 1.00 96.62 109 ALA A CA 1
ATOM 932 C C . ALA A 1 109 ? -28.059 0.919 33.772 1.00 96.62 109 ALA A C 1
ATOM 934 O O . ALA A 1 109 ? -27.293 0.595 32.869 1.00 96.62 109 ALA A O 1
ATOM 935 N N . ARG A 1 110 ? -28.548 0.006 34.624 1.00 96.56 110 ARG A N 1
ATOM 936 C CA . ARG A 1 110 ? -28.263 -1.437 34.508 1.00 96.56 110 ARG A CA 1
ATOM 937 C C . ARG A 1 110 ? -28.905 -2.063 33.276 1.00 96.56 110 ARG A C 1
ATOM 939 O O . ARG A 1 110 ? -28.278 -2.907 32.640 1.00 96.56 110 ARG A O 1
ATOM 946 N N . GLU A 1 111 ? -30.135 -1.674 32.961 1.00 96.56 111 GLU A N 1
ATOM 947 C CA . GLU A 1 111 ? -30.813 -2.106 31.737 1.00 96.56 111 GLU A CA 1
ATOM 948 C C . GLU A 1 111 ? -30.047 -1.626 30.500 1.00 96.56 111 GLU A C 1
ATOM 950 O O . GLU A 1 111 ? -29.756 -2.436 29.622 1.00 96.56 111 GLU A O 1
ATOM 955 N N . GLU A 1 112 ? -29.616 -0.359 30.487 1.00 96.44 112 GLU A N 1
ATOM 956 C CA . GLU A 1 112 ? -28.803 0.208 29.403 1.00 96.44 112 GLU A CA 1
ATOM 957 C C . GLU A 1 112 ? -27.457 -0.523 29.249 1.00 96.44 112 GLU A C 1
ATOM 959 O O . GLU A 1 112 ? -27.073 -0.886 28.135 1.00 96.44 112 GLU A O 1
ATOM 964 N N . ILE A 1 113 ? -26.763 -0.826 30.356 1.00 97.00 113 ILE A N 1
ATOM 965 C CA . ILE A 1 113 ? -25.532 -1.636 30.336 1.00 97.00 113 ILE A CA 1
ATOM 966 C C . ILE A 1 113 ? -25.791 -3.004 29.712 1.00 97.00 113 ILE A C 1
ATOM 968 O O . ILE A 1 113 ? -25.017 -3.437 28.861 1.00 97.00 113 ILE A O 1
ATOM 972 N N . LYS A 1 114 ? -26.872 -3.688 30.108 1.00 95.88 114 LYS A N 1
ATOM 973 C CA . LYS A 1 114 ? -27.197 -5.010 29.564 1.00 95.88 114 LYS A CA 1
ATOM 974 C C . LYS A 1 114 ? -27.390 -4.942 28.047 1.00 95.88 114 LYS A C 1
ATOM 976 O O . LYS A 1 114 ? -26.790 -5.740 27.330 1.00 95.88 114 LYS A O 1
ATOM 981 N N . THR A 1 115 ? -28.160 -3.966 27.563 1.00 95.62 115 THR A N 1
ATOM 982 C CA . THR A 1 115 ? -28.380 -3.780 26.121 1.00 95.62 115 THR A CA 1
ATOM 983 C C . THR A 1 115 ? -27.086 -3.448 25.380 1.00 95.62 115 THR A C 1
ATOM 985 O O . THR A 1 115 ? -26.779 -4.072 24.367 1.00 95.62 115 THR A O 1
ATOM 988 N N . LEU A 1 116 ? -26.269 -2.534 25.913 1.00 95.25 116 LEU A N 1
ATOM 989 C CA . LEU A 1 116 ? -25.002 -2.144 25.293 1.00 95.25 116 LEU A CA 1
ATOM 990 C C . LEU A 1 116 ? -23.989 -3.287 25.271 1.00 95.25 116 LEU A C 1
ATOM 992 O O . LEU A 1 116 ? -23.228 -3.406 24.316 1.00 95.25 116 LEU A O 1
ATOM 996 N N . PHE A 1 117 ? -23.980 -4.137 26.297 1.00 94.69 117 PHE A N 1
ATOM 997 C CA . PHE A 1 117 ? -23.100 -5.298 26.359 1.00 94.69 117 PHE A CA 1
ATOM 998 C C . PHE A 1 117 ? -23.463 -6.343 25.296 1.00 94.69 117 PHE A C 1
ATOM 1000 O O . PHE A 1 117 ? -22.583 -6.878 24.622 1.00 94.69 117 PHE A O 1
ATOM 1007 N N . GLU A 1 118 ? -24.757 -6.610 25.101 1.00 94.50 118 GLU A N 1
ATOM 1008 C CA . GLU A 1 118 ? -25.243 -7.502 24.040 1.00 94.50 118 GLU A CA 1
ATOM 1009 C C . GLU A 1 118 ? -24.909 -6.950 22.643 1.00 94.50 118 GLU A C 1
ATOM 1011 O O . GLU A 1 118 ? -24.421 -7.689 21.781 1.00 94.50 118 GLU A O 1
ATOM 1016 N N . GLU A 1 119 ? -25.096 -5.644 22.431 1.00 93.50 119 GLU A N 1
ATOM 1017 C CA . GLU A 1 119 ? -24.712 -4.963 21.191 1.00 93.50 119 GLU A CA 1
ATOM 1018 C C . GLU A 1 119 ? -23.204 -5.008 20.936 1.00 93.50 119 GLU A C 1
ATOM 1020 O O . GLU A 1 119 ? -22.782 -5.319 19.821 1.00 93.50 119 GLU A O 1
ATOM 1025 N N . LEU A 1 120 ? -22.391 -4.721 21.957 1.00 94.38 120 LEU A N 1
ATOM 1026 C CA . LEU A 1 120 ? -20.935 -4.746 21.863 1.00 94.38 120 LEU A CA 1
ATOM 1027 C C . LEU A 1 120 ? -20.453 -6.145 21.482 1.00 94.38 120 LEU A C 1
ATOM 1029 O O . LEU A 1 120 ? -19.724 -6.288 20.506 1.00 94.38 120 LEU A O 1
ATOM 1033 N N . LYS A 1 121 ? -20.936 -7.182 22.175 1.00 93.88 121 LYS A N 1
ATOM 1034 C CA . LYS A 1 121 ? -20.582 -8.575 21.877 1.00 93.88 121 LYS A CA 1
ATOM 1035 C C . LYS A 1 121 ? -20.964 -8.967 20.449 1.00 93.88 121 LYS A C 1
ATOM 1037 O O . LYS A 1 121 ? -20.218 -9.677 19.775 1.00 93.88 121 LYS A O 1
ATOM 1042 N N . LYS A 1 122 ? -22.124 -8.510 19.966 1.00 92.75 122 LYS A N 1
ATOM 1043 C CA . LYS A 1 122 ? -22.563 -8.754 18.588 1.00 92.75 122 LYS A CA 1
ATOM 1044 C C . LYS A 1 122 ? -21.631 -8.083 17.578 1.00 92.75 122 LYS A C 1
ATOM 1046 O O . LYS A 1 122 ? -21.218 -8.741 16.627 1.00 92.75 122 LYS A O 1
ATOM 1051 N N . ILE A 1 123 ? -21.284 -6.816 17.797 1.00 91.88 123 ILE A N 1
ATOM 1052 C CA . ILE A 1 123 ? -20.389 -6.045 16.924 1.00 91.88 123 ILE A CA 1
ATOM 1053 C C . ILE A 1 123 ? -18.979 -6.631 16.926 1.00 91.88 123 ILE A C 1
ATOM 1055 O O . ILE A 1 123 ? -18.405 -6.813 15.857 1.00 91.88 123 ILE A O 1
ATOM 1059 N N . GLU A 1 124 ? -18.429 -6.968 18.092 1.00 92.06 124 GLU A N 1
ATOM 1060 C CA . GLU A 1 124 ? -17.106 -7.585 18.209 1.00 92.06 124 GLU A CA 1
ATOM 1061 C C . GLU A 1 124 ? -17.059 -8.923 17.466 1.00 92.06 124 GLU A C 1
ATOM 1063 O O . GLU A 1 124 ? -16.160 -9.137 16.658 1.00 92.06 124 GLU A O 1
ATOM 1068 N N . ASN A 1 125 ? -18.064 -9.786 17.642 1.00 91.19 125 ASN A N 1
ATOM 1069 C CA . ASN A 1 125 ? -18.130 -11.057 16.922 1.00 91.19 125 ASN A CA 1
ATOM 1070 C C . ASN A 1 125 ? -18.247 -10.859 15.406 1.00 91.19 125 ASN A C 1
ATOM 1072 O O . ASN A 1 125 ? -17.481 -11.461 14.657 1.00 91.19 125 ASN A O 1
ATOM 1076 N N . GLN A 1 126 ? -19.165 -9.999 14.951 1.00 88.81 126 GLN A N 1
ATOM 1077 C CA . GLN A 1 126 ? -19.377 -9.728 13.523 1.00 88.81 126 GLN A CA 1
ATOM 1078 C C . GLN A 1 126 ? -18.150 -9.101 12.854 1.00 88.81 126 GLN A C 1
ATOM 1080 O O . GLN A 1 126 ? -17.859 -9.396 11.695 1.00 88.81 126 GLN A O 1
ATOM 1085 N N . ASN A 1 127 ? -17.428 -8.244 13.577 1.00 92.38 127 ASN A N 1
ATOM 1086 C CA . ASN A 1 127 ? -16.296 -7.513 13.026 1.00 92.38 127 ASN A CA 1
ATOM 1087 C C . ASN A 1 127 ? -14.954 -8.205 13.260 1.00 92.38 127 ASN A C 1
ATOM 1089 O O . ASN A 1 127 ? -14.011 -7.854 12.565 1.00 92.38 127 ASN A O 1
ATOM 1093 N N . SER A 1 128 ? -14.839 -9.183 14.163 1.00 91.62 128 SER A N 1
ATOM 1094 C CA . SER A 1 128 ? -13.575 -9.876 14.465 1.00 91.62 128 SER A CA 1
ATOM 1095 C C . SER A 1 128 ? -12.896 -10.449 13.215 1.00 91.62 128 SER A C 1
ATOM 1097 O O . SER A 1 128 ? -11.759 -10.096 12.900 1.00 91.62 128 SER A O 1
ATOM 1099 N N . GLU A 1 129 ? -13.620 -11.257 12.438 1.00 90.31 129 GLU A N 1
ATOM 1100 C CA . GLU A 1 129 ? -13.116 -11.825 11.185 1.00 90.31 129 GLU A CA 1
ATOM 1101 C C . GLU A 1 129 ? -12.817 -10.747 10.145 1.00 90.31 129 GLU A C 1
ATOM 1103 O O . GLU A 1 129 ? -11.851 -10.847 9.389 1.00 90.31 129 GLU A O 1
ATOM 1108 N N . LYS A 1 130 ? -13.660 -9.712 10.087 1.00 92.19 130 LYS A N 1
ATOM 1109 C CA . LYS A 1 130 ? -13.514 -8.613 9.136 1.00 92.19 130 LYS A CA 1
ATOM 1110 C C . LYS A 1 130 ? -12.261 -7.788 9.432 1.00 92.19 130 LYS A C 1
ATOM 1112 O O . LYS A 1 130 ? -11.502 -7.494 8.516 1.00 92.19 130 LYS A O 1
ATOM 1117 N N . ILE A 1 131 ? -12.025 -7.468 10.701 1.00 94.25 131 ILE A N 1
ATOM 1118 C CA . ILE A 1 131 ? -10.833 -6.780 11.199 1.00 94.25 131 ILE A CA 1
ATOM 1119 C C . ILE A 1 131 ? -9.594 -7.605 10.865 1.00 94.25 131 ILE A C 1
ATOM 1121 O O . ILE A 1 131 ? -8.689 -7.077 10.229 1.00 94.25 131 ILE A O 1
ATOM 1125 N N . GLY A 1 132 ? -9.592 -8.905 11.182 1.00 93.75 132 GLY A N 1
ATOM 1126 C CA . GLY A 1 132 ? -8.467 -9.785 10.858 1.00 93.75 132 GLY A CA 1
ATOM 1127 C C . GLY A 1 132 ? -8.169 -9.846 9.355 1.00 93.75 132 GLY A C 1
ATOM 1128 O O . GLY A 1 132 ? -7.011 -9.765 8.948 1.00 93.75 132 GLY A O 1
ATOM 1129 N N . LYS A 1 133 ? -9.208 -9.911 8.509 1.00 94.50 133 LYS A N 1
ATOM 1130 C CA . LYS A 1 133 ? -9.064 -9.864 7.042 1.00 94.50 133 LYS A CA 1
ATOM 1131 C C . LYS A 1 133 ? -8.473 -8.536 6.563 1.00 94.50 133 LYS A C 1
ATOM 1133 O O . LYS A 1 133 ? -7.545 -8.554 5.760 1.00 94.50 133 LYS A O 1
ATOM 1138 N N . ILE A 1 134 ? -8.974 -7.404 7.058 1.00 95.31 134 ILE A N 1
ATOM 1139 C CA . ILE A 1 134 ? -8.476 -6.072 6.681 1.00 95.31 134 ILE A CA 1
ATOM 1140 C C . ILE A 1 134 ? -7.031 -5.877 7.150 1.00 95.31 134 ILE A C 1
ATOM 1142 O O . ILE A 1 134 ? -6.216 -5.340 6.406 1.00 95.31 134 ILE A O 1
ATOM 1146 N N . GLU A 1 135 ? -6.682 -6.325 8.356 1.00 95.69 135 GLU A N 1
ATOM 1147 C CA . GLU A 1 135 ? -5.316 -6.238 8.883 1.00 95.69 135 GLU A CA 1
ATOM 1148 C C . GLU A 1 135 ? -4.334 -7.077 8.052 1.00 95.69 135 GLU A C 1
ATOM 1150 O O . GLU A 1 135 ? -3.260 -6.583 7.703 1.00 95.69 135 GLU A O 1
ATOM 1155 N N . ALA A 1 136 ? -4.723 -8.289 7.644 1.00 96.56 136 ALA A N 1
ATOM 1156 C CA . ALA A 1 136 ? -3.929 -9.108 6.728 1.00 96.56 136 ALA A CA 1
ATOM 1157 C C . ALA A 1 136 ? -3.754 -8.433 5.354 1.00 96.56 136 ALA A C 1
ATOM 1159 O O . ALA A 1 136 ? -2.634 -8.316 4.858 1.00 96.56 136 ALA A O 1
ATOM 1160 N N . GLN A 1 137 ? -4.839 -7.912 4.770 1.00 96.06 137 GLN A N 1
ATOM 1161 C CA . GLN A 1 137 ? -4.795 -7.178 3.500 1.00 96.06 137 GLN A CA 1
ATOM 1162 C C . GLN A 1 137 ? -3.928 -5.915 3.588 1.00 96.06 137 GLN A C 1
ATOM 1164 O O . GLN A 1 137 ? -3.187 -5.599 2.658 1.00 96.06 137 GLN A O 1
ATOM 1169 N N . LEU A 1 138 ? -3.977 -5.192 4.709 1.00 97.50 138 LEU A N 1
ATOM 1170 C CA . LEU A 1 138 ? -3.110 -4.040 4.950 1.00 97.50 138 LEU A CA 1
ATOM 1171 C C . LEU A 1 138 ? -1.640 -4.433 4.960 1.00 97.50 138 LEU A C 1
ATOM 1173 O O . LEU A 1 138 ? -0.818 -3.705 4.402 1.00 97.50 138 LEU A O 1
ATOM 1177 N N . GLU A 1 139 ? -1.303 -5.559 5.580 1.00 97.38 139 GLU A N 1
ATOM 1178 C CA . GLU A 1 139 ? 0.070 -6.046 5.619 1.00 97.38 139 GLU A CA 1
ATOM 1179 C C . GLU A 1 139 ? 0.556 -6.472 4.227 1.00 97.38 139 GLU A C 1
ATOM 1181 O O . GLU A 1 139 ? 1.651 -6.092 3.806 1.00 97.38 139 GLU A O 1
ATOM 1186 N N . GLU A 1 140 ? -0.284 -7.157 3.449 1.00 97.31 140 GLU A N 1
ATOM 1187 C CA . GLU A 1 140 ? 0.003 -7.476 2.045 1.00 97.31 140 GLU A CA 1
ATOM 1188 C C . GLU A 1 140 ? 0.246 -6.215 1.207 1.00 97.31 140 GLU A C 1
ATOM 1190 O O . GLU A 1 140 ? 1.249 -6.123 0.493 1.00 97.31 140 GLU A O 1
ATOM 1195 N N . VAL A 1 141 ? -0.622 -5.206 1.330 1.00 97.62 141 VAL A N 1
ATOM 1196 C CA . VAL A 1 141 ? -0.494 -3.935 0.603 1.00 97.62 141 VAL A CA 1
ATOM 1197 C C . VAL A 1 141 ? 0.765 -3.179 1.031 1.00 97.62 141 VAL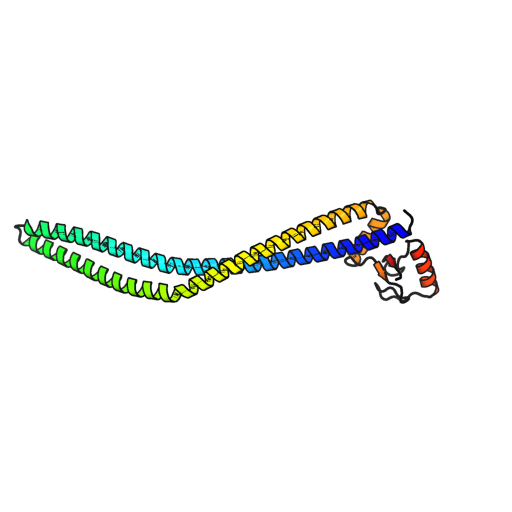 A C 1
ATOM 1199 O O . VAL A 1 141 ? 1.495 -2.675 0.175 1.00 97.62 141 VAL A O 1
ATOM 1202 N N . LYS A 1 142 ? 1.075 -3.122 2.333 1.00 97.31 142 LYS A N 1
ATOM 1203 C CA . LYS A 1 142 ? 2.310 -2.503 2.846 1.00 97.31 142 LYS A CA 1
ATOM 1204 C C . LYS A 1 142 ? 3.548 -3.187 2.275 1.00 97.31 142 LYS A C 1
ATOM 1206 O O . LYS A 1 142 ? 4.464 -2.498 1.821 1.00 97.31 142 LYS A O 1
ATOM 1211 N N . ASN A 1 143 ? 3.562 -4.515 2.241 1.00 97.88 143 ASN A N 1
ATOM 1212 C CA . ASN A 1 143 ? 4.660 -5.281 1.661 1.00 97.88 143 ASN A CA 1
ATOM 1213 C C . ASN A 1 143 ? 4.754 -5.094 0.140 1.00 97.88 143 ASN A C 1
ATOM 1215 O O . ASN A 1 143 ? 5.856 -4.951 -0.389 1.00 97.88 143 ASN A O 1
ATOM 1219 N N . GLY A 1 144 ? 3.622 -4.994 -0.561 1.00 97.94 144 GLY A N 1
ATOM 1220 C CA . GLY A 1 144 ? 3.575 -4.625 -1.977 1.00 97.94 144 GLY A CA 1
ATOM 1221 C C . GLY A 1 144 ? 4.182 -3.245 -2.249 1.00 97.94 144 GLY A C 1
ATOM 1222 O O . GLY A 1 144 ? 5.019 -3.104 -3.139 1.00 97.94 144 GLY A O 1
ATOM 1223 N N . ILE A 1 145 ? 3.834 -2.234 -1.445 1.00 98.19 145 ILE A N 1
ATOM 1224 C CA . ILE A 1 145 ? 4.393 -0.876 -1.559 1.00 98.19 145 ILE A CA 1
ATOM 1225 C C . ILE A 1 145 ? 5.907 -0.877 -1.321 1.00 98.19 145 ILE A C 1
ATOM 1227 O O . ILE A 1 145 ? 6.631 -0.202 -2.058 1.00 98.19 145 ILE A O 1
ATOM 1231 N N . LYS A 1 146 ? 6.395 -1.615 -0.314 1.00 98.19 146 LYS A N 1
ATOM 1232 C CA . LYS A 1 146 ? 7.836 -1.750 -0.041 1.00 98.19 146 LYS A CA 1
ATOM 1233 C C . LYS A 1 146 ? 8.570 -2.345 -1.242 1.00 98.19 146 LYS A C 1
ATOM 1235 O O . LYS A 1 146 ? 9.470 -1.700 -1.765 1.00 98.19 146 LYS A O 1
ATOM 1240 N N . LYS A 1 147 ? 8.103 -3.489 -1.758 1.00 98.19 147 LYS A N 1
ATOM 1241 C CA . LYS A 1 147 ? 8.692 -4.156 -2.933 1.00 98.19 147 LYS A CA 1
ATOM 1242 C C . LYS A 1 147 ? 8.736 -3.255 -4.167 1.00 98.19 147 LYS A C 1
ATOM 1244 O O . LYS A 1 147 ? 9.763 -3.180 -4.829 1.00 98.19 147 LYS A O 1
ATOM 1249 N N . ILE A 1 148 ? 7.645 -2.542 -4.463 1.00 98.06 148 ILE A N 1
ATOM 1250 C CA . ILE A 1 148 ? 7.617 -1.607 -5.599 1.00 98.06 148 ILE A CA 1
ATOM 1251 C C . ILE A 1 148 ? 8.580 -0.437 -5.372 1.00 98.06 148 ILE A C 1
ATOM 1253 O O . ILE A 1 148 ? 9.194 0.032 -6.323 1.00 98.06 148 ILE A O 1
ATOM 1257 N N . SER A 1 149 ? 8.728 0.041 -4.134 1.00 98.12 149 SER A N 1
ATOM 1258 C CA . SER A 1 149 ? 9.687 1.109 -3.824 1.00 98.12 149 SER A CA 1
ATOM 1259 C C . SER A 1 149 ? 11.120 0.650 -4.085 1.00 98.12 149 SER A C 1
ATOM 1261 O O . SER A 1 149 ? 11.829 1.317 -4.823 1.00 98.12 149 SER A O 1
ATOM 1263 N N . GLU A 1 150 ? 11.489 -0.535 -3.599 1.00 98.31 150 GLU A N 1
ATOM 1264 C CA . GLU A 1 150 ? 12.803 -1.133 -3.865 1.00 98.31 150 GLU A CA 1
ATOM 1265 C C . GLU A 1 150 ? 13.052 -1.362 -5.365 1.00 98.31 150 GLU A C 1
ATOM 1267 O O . GLU A 1 150 ? 14.173 -1.211 -5.848 1.00 98.31 150 GLU A O 1
ATOM 1272 N N . GLU A 1 151 ? 12.020 -1.743 -6.126 1.00 98.19 151 GLU A N 1
ATOM 1273 C CA . GLU A 1 151 ? 12.123 -1.896 -7.580 1.00 98.19 151 GLU A CA 1
ATOM 1274 C C . GLU A 1 151 ? 12.330 -0.549 -8.286 1.00 98.19 151 GLU A C 1
ATOM 1276 O O . GLU A 1 151 ? 13.153 -0.462 -9.198 1.00 98.19 151 GLU A O 1
ATOM 1281 N N . ILE A 1 152 ? 11.625 0.503 -7.852 1.00 98.31 152 ILE A N 1
ATOM 1282 C CA . ILE A 1 152 ? 11.821 1.870 -8.352 1.00 98.31 152 ILE A CA 1
ATOM 1283 C C . ILE A 1 152 ? 13.256 2.322 -8.084 1.00 98.31 152 ILE A C 1
ATOM 1285 O O . ILE A 1 152 ? 13.911 2.765 -9.023 1.00 98.31 152 ILE A O 1
ATOM 1289 N N . ASP A 1 153 ? 13.756 2.153 -6.859 1.00 98.31 153 ASP A N 1
ATOM 1290 C CA . ASP A 1 153 ? 15.099 2.593 -6.467 1.00 98.31 153 ASP A CA 1
ATOM 1291 C C . ASP A 1 153 ? 16.171 1.915 -7.340 1.00 98.31 153 ASP A C 1
ATOM 1293 O O . ASP A 1 153 ? 16.998 2.587 -7.959 1.00 98.31 153 ASP A O 1
ATOM 1297 N N . LYS A 1 154 ? 16.078 0.589 -7.526 1.00 98.19 154 LYS A N 1
ATOM 1298 C CA . LYS A 1 154 ? 16.970 -0.168 -8.427 1.00 98.19 154 LYS A CA 1
ATOM 1299 C C . LYS A 1 154 ? 16.922 0.339 -9.869 1.00 98.19 154 LYS A C 1
ATOM 1301 O O . LYS A 1 154 ? 17.947 0.406 -10.547 1.00 98.19 154 LYS A O 1
ATOM 1306 N N . LYS A 1 155 ? 15.731 0.675 -10.372 1.00 97.56 155 LYS A N 1
ATOM 1307 C CA . LYS A 1 155 ? 15.558 1.189 -11.739 1.00 97.56 155 LYS A CA 1
ATOM 1308 C C . LYS A 1 155 ? 16.070 2.621 -11.881 1.00 97.56 155 LYS A C 1
ATOM 1310 O O . LYS A 1 155 ? 16.581 2.975 -12.943 1.00 97.56 155 LYS A O 1
ATOM 1315 N N . GLU A 1 156 ? 15.960 3.439 -10.840 1.00 97.88 156 GLU A N 1
ATOM 1316 C CA . GLU A 1 156 ? 16.527 4.788 -10.804 1.00 97.88 156 GLU A CA 1
ATOM 1317 C C . GLU A 1 156 ? 18.064 4.746 -10.789 1.00 97.88 156 GLU A C 1
ATOM 1319 O O . GLU A 1 156 ? 18.692 5.495 -11.542 1.00 97.88 156 GLU A O 1
ATOM 1324 N N . GLU A 1 157 ? 18.672 3.814 -10.049 1.00 98.06 157 GLU A N 1
ATOM 1325 C CA . GLU A 1 157 ? 20.118 3.544 -10.099 1.00 98.06 157 GLU A CA 1
ATOM 1326 C C . GLU A 1 157 ? 20.575 3.086 -11.494 1.00 98.06 157 GLU A C 1
ATOM 1328 O O . GLU A 1 157 ? 21.546 3.613 -12.047 1.00 98.06 157 GLU A O 1
ATOM 1333 N N . GLU A 1 158 ? 19.846 2.147 -12.107 1.00 97.38 158 GLU A N 1
ATOM 1334 C CA . GLU A 1 158 ? 20.105 1.675 -13.473 1.00 97.38 158 GLU A CA 1
ATOM 1335 C C . GLU A 1 158 ? 20.038 2.834 -14.482 1.00 97.38 158 GLU A C 1
ATOM 1337 O O . GLU A 1 158 ? 20.938 3.017 -15.308 1.00 97.38 158 GLU A O 1
ATOM 1342 N N . LEU A 1 159 ? 19.009 3.680 -14.373 1.00 97.62 159 LEU A N 1
ATOM 1343 C CA . LEU A 1 159 ? 18.850 4.867 -15.207 1.00 97.62 159 LEU A CA 1
ATOM 1344 C C . LEU A 1 159 ? 19.998 5.864 -15.009 1.00 97.62 159 LEU A C 1
ATOM 1346 O O . LEU A 1 159 ? 20.454 6.470 -15.981 1.00 97.62 159 LEU A O 1
ATOM 1350 N N . GLN A 1 160 ? 20.466 6.048 -13.776 1.00 97.19 160 GLN A N 1
ATOM 1351 C CA . GLN A 1 160 ? 21.587 6.934 -13.482 1.00 97.19 160 GLN A CA 1
ATOM 1352 C C . GLN A 1 160 ? 22.891 6.404 -14.091 1.00 97.19 160 GLN A C 1
ATOM 1354 O O . GLN A 1 160 ? 23.630 7.170 -14.710 1.00 97.19 160 GLN A O 1
ATOM 1359 N N . SER A 1 161 ? 23.135 5.091 -14.012 1.00 96.38 161 SER A N 1
ATOM 1360 C CA . SER A 1 161 ? 24.265 4.440 -14.688 1.00 96.38 161 SER A CA 1
ATOM 1361 C C . SER A 1 161 ? 24.223 4.661 -16.204 1.00 96.38 161 SER A C 1
ATOM 1363 O O . SER A 1 161 ? 25.227 5.049 -16.808 1.00 96.38 161 SER A O 1
ATOM 1365 N N . LEU A 1 162 ? 23.050 4.491 -16.826 1.00 95.31 162 LEU A N 1
ATOM 1366 C CA . LEU A 1 162 ? 22.869 4.751 -18.256 1.00 95.31 162 LEU A CA 1
ATOM 1367 C C . LEU A 1 162 ? 23.106 6.217 -18.617 1.00 95.31 162 LEU A C 1
ATO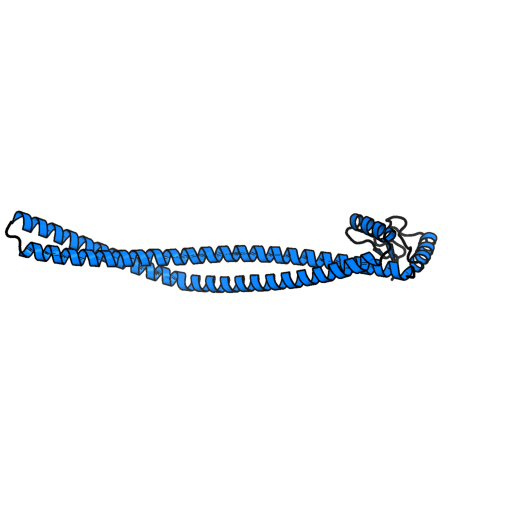M 1369 O O . LEU A 1 162 ? 23.769 6.489 -19.613 1.00 95.31 162 LEU A O 1
ATOM 1373 N N . LYS A 1 163 ? 22.626 7.170 -17.810 1.00 94.56 163 LYS A N 1
ATOM 1374 C CA . LYS A 1 163 ? 22.883 8.603 -18.033 1.00 94.56 163 LYS A CA 1
ATOM 1375 C C . LYS A 1 163 ? 24.376 8.926 -18.010 1.00 94.56 163 LYS A C 1
ATOM 1377 O O . LYS A 1 163 ? 24.835 9.675 -18.870 1.00 94.56 163 LYS A O 1
ATOM 1382 N N . SER A 1 164 ? 25.134 8.336 -17.088 1.00 95.06 164 SER A N 1
ATOM 1383 C CA . SER A 1 164 ? 26.590 8.501 -17.041 1.00 95.06 164 SER A CA 1
ATOM 1384 C C . SER A 1 164 ? 27.262 7.939 -18.296 1.00 95.06 164 SER A C 1
ATOM 1386 O O . SER A 1 164 ? 28.058 8.635 -18.923 1.00 95.06 164 SER A O 1
ATOM 1388 N N . LYS A 1 165 ? 26.885 6.725 -18.727 1.00 93.38 165 LYS A N 1
ATOM 1389 C CA . LYS A 1 165 ? 27.386 6.118 -19.977 1.00 93.38 165 LYS A CA 1
ATOM 1390 C C . LYS A 1 165 ? 27.058 6.974 -21.203 1.00 93.38 165 LYS A C 1
ATOM 1392 O O . LYS A 1 165 ? 27.923 7.199 -22.044 1.00 93.38 165 LYS A O 1
ATOM 1397 N N . LEU A 1 166 ? 25.831 7.493 -21.278 1.00 93.06 166 LEU A N 1
ATOM 1398 C CA . LEU A 1 166 ? 25.394 8.405 -22.335 1.00 93.06 166 LEU A CA 1
ATOM 1399 C C . LEU A 1 166 ? 26.222 9.692 -22.349 1.00 93.06 166 LEU A C 1
ATOM 1401 O O . LEU A 1 166 ? 26.625 10.136 -23.417 1.00 93.06 166 LEU A O 1
ATOM 1405 N N . SER A 1 167 ? 26.498 10.284 -21.185 1.00 92.75 167 SER A N 1
ATOM 1406 C CA . SER A 1 167 ? 27.316 11.498 -21.092 1.00 92.75 167 SER A CA 1
ATOM 1407 C C . SER A 1 167 ? 28.738 11.275 -21.610 1.00 92.75 167 SER A C 1
ATOM 1409 O O . SER A 1 167 ? 29.258 12.124 -22.330 1.00 92.75 167 SER A O 1
ATOM 1411 N N . ILE A 1 168 ? 29.348 10.134 -21.270 1.00 91.38 168 ILE A N 1
ATOM 1412 C CA . ILE A 1 168 ? 30.690 9.763 -21.739 1.00 91.38 168 ILE A CA 1
ATOM 1413 C C . ILE A 1 168 ? 30.680 9.606 -23.263 1.00 91.38 168 ILE A C 1
ATOM 1415 O O . ILE A 1 168 ? 31.427 10.298 -23.949 1.00 91.38 168 ILE A O 1
ATOM 1419 N N . LEU A 1 169 ? 29.758 8.808 -23.812 1.00 89.31 169 LEU A N 1
ATOM 1420 C CA . LEU A 1 169 ? 29.658 8.605 -25.262 1.00 89.31 169 LEU A CA 1
ATOM 1421 C C . LEU A 1 169 ? 29.404 9.909 -26.025 1.00 89.31 169 LEU A C 1
ATOM 1423 O O . LEU A 1 169 ? 30.008 10.137 -27.068 1.00 89.31 169 LEU A O 1
ATOM 1427 N N . LYS A 1 170 ? 28.557 10.806 -25.503 1.00 89.94 170 LYS A N 1
ATOM 1428 C CA . LYS A 1 170 ? 28.324 12.117 -26.132 1.00 89.94 170 LYS A CA 1
ATOM 1429 C C . LYS A 1 170 ? 29.578 12.990 -26.155 1.00 89.94 170 LYS A C 1
ATOM 1431 O O . LYS A 1 170 ? 29.734 13.759 -27.095 1.00 89.94 170 LYS A O 1
ATOM 1436 N N . SER A 1 171 ? 30.464 12.869 -25.163 1.00 88.81 171 SER A N 1
ATOM 1437 C CA . SER A 1 171 ? 31.734 13.609 -25.133 1.00 88.81 171 SER A CA 1
ATOM 1438 C C . SER A 1 171 ? 32.779 13.077 -26.122 1.00 88.81 171 SER A C 1
ATOM 1440 O O . SER A 1 171 ? 33.659 13.823 -26.543 1.00 88.81 171 SER A O 1
ATOM 1442 N N . GLU A 1 172 ? 32.656 11.813 -26.533 1.00 87.94 172 GLU A N 1
ATOM 1443 C CA . GLU A 1 172 ? 33.543 11.166 -27.509 1.00 87.94 172 GLU A CA 1
ATOM 1444 C C . GLU A 1 172 ? 33.115 11.428 -28.966 1.00 87.94 172 GLU A C 1
ATOM 1446 O O . GLU A 1 172 ? 33.912 11.271 -29.894 1.00 87.94 172 GLU A O 1
ATOM 1451 N N . VAL A 1 173 ? 31.862 11.843 -29.191 1.00 87.12 173 VAL A N 1
ATOM 1452 C CA . VAL A 1 173 ? 31.322 12.139 -30.525 1.00 87.12 173 VAL A CA 1
ATOM 1453 C C . VAL A 1 173 ? 31.609 13.599 -30.912 1.00 87.12 173 VAL A C 1
ATOM 1455 O O . VAL A 1 173 ? 31.295 14.511 -30.145 1.00 87.12 173 VAL A O 1
ATOM 1458 N N . PRO A 1 174 ? 32.129 13.874 -32.128 1.00 89.50 174 PRO A N 1
ATOM 1459 C CA . PRO A 1 174 ? 32.326 15.242 -32.607 1.00 89.50 174 PRO A CA 1
ATOM 1460 C C . PRO A 1 174 ? 31.040 16.080 -32.565 1.00 89.50 174 PRO A C 1
ATOM 1462 O O . PRO A 1 174 ? 29.987 15.642 -33.036 1.00 89.50 174 PRO A O 1
ATOM 1465 N N . ALA A 1 175 ? 31.138 17.317 -32.069 1.00 88.25 175 ALA A N 1
ATOM 1466 C CA . ALA A 1 175 ? 29.985 18.180 -31.795 1.00 88.25 175 ALA A CA 1
ATOM 1467 C C . ALA A 1 175 ? 29.063 18.406 -33.009 1.00 88.25 175 ALA A C 1
ATOM 1469 O O . ALA A 1 175 ? 27.843 18.438 -32.859 1.00 88.25 175 ALA A O 1
ATOM 1470 N N . ASP A 1 176 ? 29.620 18.528 -34.216 1.00 88.69 176 ASP A N 1
ATOM 1471 C CA . ASP A 1 176 ? 28.831 18.748 -35.436 1.00 88.69 176 ASP A CA 1
ATOM 1472 C C . ASP A 1 176 ? 27.988 17.526 -35.814 1.00 88.69 176 ASP A C 1
ATOM 1474 O O . ASP A 1 176 ? 26.848 17.655 -36.259 1.00 88.69 176 ASP A O 1
ATOM 1478 N N . ILE A 1 177 ? 28.523 16.327 -35.580 1.00 86.50 177 ILE A N 1
ATOM 1479 C CA . ILE A 1 177 ? 27.822 15.066 -35.821 1.00 86.50 177 ILE A CA 1
ATOM 1480 C C . ILE A 1 177 ? 26.757 14.851 -34.744 1.00 86.50 177 ILE 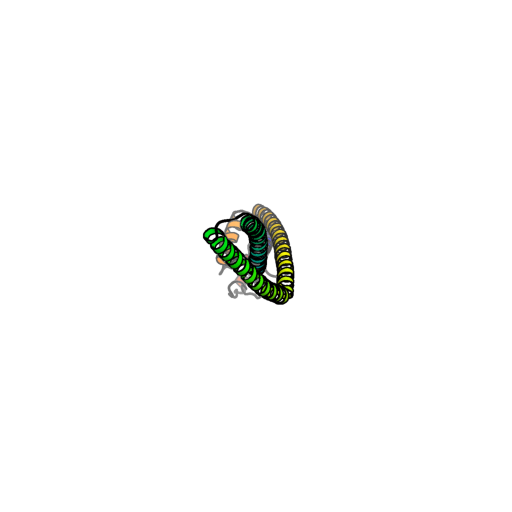A C 1
ATOM 1482 O O . ILE A 1 177 ? 25.629 14.474 -35.064 1.00 86.50 177 ILE A O 1
ATOM 1486 N N . LEU A 1 178 ? 27.081 15.159 -33.485 1.00 88.94 178 LEU A N 1
ATOM 1487 C CA . LEU A 1 178 ? 26.130 15.077 -32.380 1.00 88.94 178 LEU A CA 1
ATOM 1488 C C . LEU A 1 178 ? 24.931 16.015 -32.594 1.00 88.94 178 LEU A C 1
ATOM 1490 O O . LEU A 1 178 ? 23.798 15.602 -32.376 1.00 88.94 178 LEU A O 1
ATOM 1494 N N . LYS A 1 179 ? 25.141 17.239 -33.098 1.00 90.62 179 LYS A N 1
ATOM 1495 C CA . LYS A 1 179 ? 24.044 18.162 -33.456 1.00 90.62 179 LYS A CA 1
ATOM 1496 C C . LYS A 1 179 ? 23.097 17.569 -34.503 1.00 90.62 179 LYS A C 1
ATOM 1498 O O . LYS A 1 179 ? 21.881 17.697 -34.371 1.00 90.62 179 LYS A O 1
ATOM 1503 N N . ILE A 1 180 ? 23.643 16.917 -35.532 1.00 89.19 180 ILE A N 1
ATOM 1504 C CA . ILE A 1 180 ? 22.840 16.242 -36.565 1.00 89.19 180 ILE A CA 1
ATOM 1505 C C . ILE A 1 180 ? 22.048 15.090 -35.941 1.00 89.19 180 ILE A C 1
ATOM 1507 O O . ILE A 1 180 ? 20.853 14.962 -36.200 1.00 89.19 180 ILE A O 1
ATOM 1511 N N . TYR A 1 181 ? 22.696 14.281 -35.102 1.00 90.44 181 TYR A N 1
ATOM 1512 C CA . TYR A 1 181 ? 22.049 13.187 -34.385 1.00 90.44 181 TYR A CA 1
ATOM 1513 C C . TYR A 1 181 ? 20.883 13.683 -33.518 1.00 90.44 181 TYR A C 1
ATOM 1515 O O . TYR A 1 181 ? 19.774 13.175 -33.654 1.00 90.44 181 TYR A O 1
ATOM 1523 N N . GLU A 1 182 ? 21.096 14.709 -32.691 1.00 90.19 182 GLU A N 1
ATOM 1524 C CA . GLU A 1 182 ? 20.068 15.288 -31.816 1.00 90.19 182 GLU A CA 1
ATOM 1525 C C . GLU A 1 182 ? 18.884 15.857 -32.625 1.00 90.19 182 GLU A C 1
ATOM 1527 O O . GLU A 1 182 ? 17.729 15.575 -32.313 1.00 90.19 182 GLU A O 1
ATOM 1532 N N . SER A 1 183 ? 19.146 16.544 -33.744 1.00 91.25 183 SER A N 1
ATOM 1533 C CA . SER A 1 183 ? 18.086 17.038 -34.639 1.00 91.25 183 SER A CA 1
ATOM 1534 C C . SER A 1 183 ? 17.237 15.909 -35.242 1.00 91.25 183 SER A C 1
ATOM 1536 O O . SER A 1 183 ? 16.009 16.007 -35.318 1.00 91.25 183 SER A O 1
ATOM 1538 N N . LEU A 1 184 ? 17.875 14.813 -35.662 1.00 90.19 184 LEU A N 1
ATOM 1539 C CA . LEU A 1 184 ? 17.175 13.636 -36.179 1.00 90.19 184 LEU A CA 1
ATOM 1540 C C . LEU A 1 184 ? 16.425 12.894 -35.067 1.00 90.19 184 LEU A C 1
ATOM 1542 O O . LEU A 1 184 ? 15.341 12.365 -35.314 1.00 90.19 184 LEU A O 1
ATOM 1546 N N . LYS A 1 185 ? 16.972 12.878 -33.849 1.00 89.88 185 LYS A N 1
ATOM 1547 C CA . LYS A 1 185 ? 16.363 12.260 -32.671 1.00 89.88 185 LYS A CA 1
ATOM 1548 C C . LYS A 1 185 ? 15.008 12.874 -32.358 1.00 89.88 185 LYS A C 1
ATOM 1550 O O . LYS A 1 185 ? 14.045 12.127 -32.176 1.00 89.88 185 LYS A O 1
ATOM 1555 N N . ASP A 1 186 ? 14.934 14.200 -32.354 1.00 88.00 186 ASP A N 1
ATOM 1556 C CA . ASP A 1 186 ? 13.695 14.937 -32.104 1.00 88.00 186 ASP A CA 1
ATOM 1557 C C . ASP A 1 186 ? 12.671 14.691 -33.217 1.00 88.00 186 ASP A C 1
ATOM 1559 O O . ASP A 1 186 ? 11.497 14.439 -32.950 1.00 88.00 186 ASP A O 1
ATOM 1563 N N . ARG A 1 187 ? 13.124 14.670 -34.478 1.00 89.81 187 ARG A N 1
ATOM 1564 C CA . ARG A 1 187 ? 12.254 14.442 -35.642 1.00 89.81 187 ARG A CA 1
ATOM 1565 C C . ARG A 1 187 ? 11.697 13.020 -35.720 1.00 89.81 187 ARG A C 1
ATOM 1567 O O . ARG A 1 187 ? 10.572 12.827 -36.174 1.00 89.81 187 ARG A O 1
ATOM 1574 N N . PHE A 1 188 ? 12.486 12.023 -35.328 1.00 88.00 188 PHE A N 1
ATOM 1575 C CA . PHE A 1 188 ? 12.170 10.603 -35.517 1.00 88.00 188 PHE A CA 1
ATOM 1576 C C . PHE A 1 188 ? 11.992 9.839 -34.204 1.00 88.00 188 PHE A C 1
ATOM 1578 O O . PHE A 1 188 ? 12.120 8.614 -34.171 1.00 88.00 188 PHE A O 1
ATOM 1585 N N . ASN A 1 189 ? 11.691 10.557 -33.121 1.00 83.38 189 ASN A N 1
ATOM 1586 C CA . ASN A 1 189 ? 11.416 10.005 -31.799 1.00 83.38 189 ASN A CA 1
ATOM 1587 C C . ASN A 1 189 ? 12.484 9.002 -31.320 1.00 83.38 189 ASN A C 1
ATOM 1589 O O . ASN A 1 189 ? 12.172 7.963 -30.742 1.00 83.38 189 ASN A O 1
ATOM 1593 N N . GLY A 1 190 ? 13.766 9.294 -31.536 1.00 82.19 190 GLY A N 1
ATOM 1594 C CA . GLY A 1 190 ? 14.869 8.418 -31.118 1.00 82.19 190 GLY A CA 1
ATOM 1595 C C . GLY A 1 190 ? 15.340 7.376 -32.131 1.00 82.19 190 GLY A C 1
ATOM 1596 O O . GLY A 1 190 ? 16.347 6.738 -31.866 1.00 82.19 190 GLY A O 1
ATOM 1597 N N . LEU A 1 191 ? 14.670 7.204 -33.274 1.00 86.50 191 LEU A N 1
ATOM 1598 C CA . LEU A 1 191 ? 15.091 6.264 -34.322 1.00 86.50 191 LEU A CA 1
ATOM 1599 C C . LEU A 1 191 ? 15.841 7.011 -35.428 1.00 86.50 191 LEU A C 1
ATOM 1601 O O . LEU A 1 191 ? 15.273 7.408 -36.451 1.00 86.50 191 LEU A O 1
ATOM 1605 N N . VAL A 1 192 ? 17.120 7.252 -35.169 1.00 88.75 192 VAL A N 1
ATOM 1606 C CA . VAL A 1 192 ? 18.036 8.079 -35.964 1.00 88.75 192 VAL A CA 1
ATOM 1607 C C . VAL A 1 192 ? 18.755 7.254 -37.044 1.00 88.75 192 VAL A C 1
ATOM 1609 O O . VAL A 1 192 ? 19.168 7.812 -38.063 1.00 88.75 192 VAL A O 1
ATOM 1612 N N . PHE A 1 193 ? 18.836 5.934 -36.857 1.00 90.06 193 PHE A N 1
ATOM 1613 C CA . PHE A 1 193 ? 19.375 4.962 -37.810 1.00 90.06 193 PHE A CA 1
ATOM 1614 C C . PHE A 1 193 ? 18.277 4.227 -38.593 1.00 90.06 193 PHE A C 1
ATOM 1616 O O . PHE A 1 193 ? 17.197 3.961 -38.067 1.00 90.06 193 PHE A O 1
ATOM 1623 N N . ALA A 1 194 ? 18.565 3.876 -39.847 1.00 89.88 194 ALA A N 1
ATOM 1624 C CA . ALA A 1 194 ? 17.717 3.047 -40.699 1.00 89.88 194 ALA A CA 1
ATOM 1625 C C . ALA A 1 194 ? 18.535 1.951 -41.397 1.00 89.88 194 ALA A C 1
ATOM 1627 O O . ALA A 1 194 ? 19.617 2.217 -41.923 1.00 89.88 194 ALA A O 1
ATOM 1628 N N . ASP A 1 195 ? 17.992 0.738 -41.427 1.00 90.12 195 ASP A N 1
ATOM 1629 C CA . ASP A 1 195 ? 18.542 -0.363 -42.214 1.00 90.12 195 ASP A CA 1
ATOM 1630 C C . ASP A 1 195 ? 18.227 -0.127 -43.701 1.00 90.12 195 ASP A C 1
ATOM 1632 O O . ASP A 1 195 ? 17.136 0.341 -44.051 1.00 90.12 195 ASP A O 1
ATOM 1636 N N . ILE A 1 196 ? 19.202 -0.395 -44.571 1.00 92.69 196 ILE A N 1
ATOM 1637 C CA . ILE A 1 196 ? 19.038 -0.316 -46.027 1.00 92.69 196 ILE A CA 1
ATOM 1638 C C . ILE A 1 196 ? 19.342 -1.632 -46.749 1.00 92.69 196 ILE A C 1
ATOM 1640 O O . ILE A 1 196 ? 19.419 -1.647 -47.977 1.00 92.69 196 ILE A O 1
ATOM 1644 N N . SER A 1 197 ? 19.512 -2.740 -46.023 1.00 90.25 197 SER A N 1
ATOM 1645 C CA . SER A 1 197 ? 19.923 -4.044 -46.574 1.00 90.25 197 SER A CA 1
ATOM 1646 C C . SER A 1 197 ? 18.965 -4.577 -47.651 1.00 90.25 197 SER A C 1
ATOM 1648 O O . SER A 1 197 ? 19.376 -5.318 -48.539 1.00 90.25 197 SER A O 1
ATOM 1650 N N . SER A 1 198 ? 17.700 -4.149 -47.623 1.00 90.75 198 SER A N 1
ATOM 1651 C CA . SER A 1 198 ? 16.666 -4.475 -48.616 1.00 90.75 198 SER A CA 1
ATOM 1652 C C . SER A 1 198 ? 16.745 -3.657 -49.917 1.00 90.75 198 SER A C 1
ATOM 1654 O O . SER A 1 198 ? 15.908 -3.824 -50.802 1.00 90.75 198 SER A O 1
ATOM 1656 N N . GLY A 1 199 ? 17.700 -2.727 -50.039 1.00 89.50 199 GLY A N 1
ATOM 1657 C CA . GLY A 1 199 ? 17.747 -1.744 -51.129 1.00 89.50 199 GLY A CA 1
ATOM 1658 C C . GLY A 1 199 ? 16.761 -0.580 -50.957 1.00 89.50 199 GLY A C 1
ATOM 1659 O O . GLY A 1 199 ? 16.678 0.295 -51.820 1.00 89.50 199 GLY A O 1
ATOM 1660 N N . SER A 1 200 ? 16.038 -0.535 -49.836 1.00 93.12 200 SER A N 1
ATOM 1661 C CA . SER A 1 200 ? 15.121 0.546 -49.461 1.00 93.12 200 SER A CA 1
ATOM 1662 C C . SER A 1 200 ? 15.423 1.040 -48.050 1.00 93.12 200 SER A C 1
ATOM 1664 O O . SER A 1 200 ? 15.907 0.285 -47.217 1.00 93.12 200 SER A O 1
ATOM 1666 N N . CYS A 1 201 ? 15.136 2.309 -47.759 1.00 93.38 201 CYS A 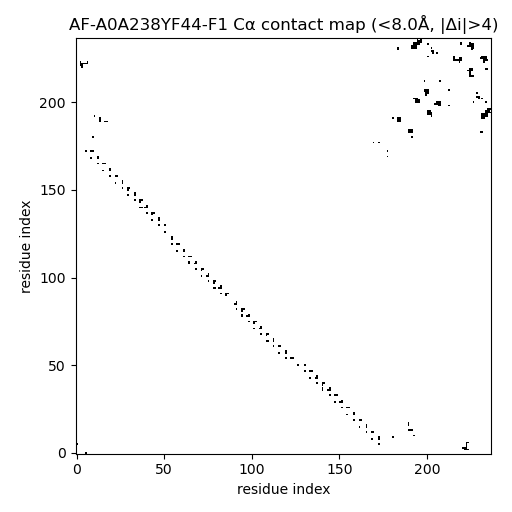N 1
ATOM 1667 C CA . CYS A 1 201 ? 15.286 2.852 -46.409 1.00 93.38 201 CYS A CA 1
ATOM 1668 C C . CYS A 1 201 ? 14.159 2.366 -45.498 1.00 93.38 201 CYS A C 1
ATOM 1670 O O . CYS A 1 201 ? 13.044 2.874 -45.607 1.00 93.38 201 CYS A O 1
ATOM 1672 N N . GLU A 1 202 ? 14.437 1.481 -44.539 1.00 91.12 202 GLU A N 1
ATOM 1673 C CA . GLU A 1 202 ? 13.417 0.994 -43.591 1.00 91.12 202 GLU A CA 1
ATOM 1674 C C . GLU A 1 202 ? 12.831 2.104 -42.699 1.00 91.12 202 GLU A C 1
ATOM 1676 O O . GLU A 1 202 ? 11.761 1.950 -42.118 1.00 91.12 202 GLU A O 1
ATOM 1681 N N . GLY A 1 203 ? 13.484 3.268 -42.628 1.00 89.31 203 GLY A N 1
ATOM 1682 C CA . GLY A 1 203 ? 12.972 4.420 -41.891 1.00 89.31 203 GLY A CA 1
ATOM 1683 C C . GLY A 1 203 ? 11.929 5.260 -42.642 1.00 89.31 203 GLY A C 1
ATOM 1684 O O . GLY A 1 203 ? 11.085 5.881 -41.995 1.00 89.31 203 GLY A O 1
ATOM 1685 N N . CYS A 1 204 ? 12.013 5.380 -43.972 1.00 91.50 204 CYS A N 1
ATOM 1686 C CA . CYS A 1 204 ? 11.098 6.224 -44.764 1.00 91.50 204 CYS A CA 1
ATOM 1687 C C . CYS A 1 204 ? 10.400 5.496 -45.920 1.00 91.50 204 CYS A C 1
ATOM 1689 O O . CYS A 1 204 ? 9.600 6.110 -46.616 1.00 91.50 204 CYS A O 1
ATOM 1691 N N . GLY A 1 205 ? 10.710 4.219 -46.140 1.00 92.31 205 GLY A N 1
ATOM 1692 C CA . GLY A 1 205 ? 10.093 3.356 -47.148 1.00 92.31 205 GLY A CA 1
ATOM 1693 C C . GLY A 1 205 ? 10.548 3.592 -48.590 1.00 92.31 205 GLY A C 1
ATOM 1694 O O . GLY A 1 205 ? 10.038 2.937 -49.490 1.00 92.31 205 GLY A O 1
ATOM 1695 N N . ILE A 1 206 ? 11.485 4.511 -48.842 1.00 94.12 206 ILE A N 1
ATOM 1696 C CA . ILE A 1 206 ? 11.903 4.853 -50.210 1.00 94.12 206 ILE A CA 1
ATOM 1697 C C . ILE A 1 206 ? 12.960 3.862 -50.700 1.00 94.12 206 ILE A C 1
ATOM 1699 O O . ILE A 1 206 ? 13.984 3.664 -50.040 1.00 94.12 206 ILE A O 1
ATOM 1703 N N . THR A 1 207 ? 12.716 3.279 -51.872 1.00 94.88 207 THR A N 1
ATOM 1704 C CA . THR A 1 207 ? 13.660 2.420 -52.593 1.00 94.88 207 THR A CA 1
ATOM 1705 C C . THR A 1 207 ? 14.716 3.255 -53.302 1.00 94.88 207 THR A C 1
ATOM 1707 O O . THR A 1 207 ? 14.399 4.237 -53.971 1.00 94.88 207 THR A O 1
ATOM 1710 N N . PHE A 1 208 ? 15.980 2.864 -53.159 1.00 93.62 208 PHE A N 1
ATOM 1711 C CA . PHE A 1 208 ? 17.094 3.535 -53.817 1.00 93.62 208 PHE A CA 1
ATOM 1712 C C . PHE A 1 208 ? 17.276 3.009 -55.239 1.00 93.62 208 PHE A C 1
ATOM 1714 O O . PHE A 1 208 ? 17.169 1.808 -55.493 1.00 93.62 208 PHE A O 1
ATOM 1721 N N . SER A 1 209 ? 17.636 3.889 -56.170 1.00 94.12 209 SER A N 1
ATOM 1722 C CA . SER A 1 209 ? 18.154 3.444 -57.462 1.00 94.12 209 SER A CA 1
ATOM 1723 C C . SER A 1 209 ? 19.474 2.671 -57.279 1.00 94.12 209 SER A C 1
ATOM 1725 O O . SER A 1 209 ? 20.205 2.909 -56.309 1.00 94.12 209 SER A O 1
ATOM 1727 N N . PRO A 1 210 ? 19.859 1.788 -58.221 1.00 91.69 210 PRO A N 1
ATOM 1728 C CA . PRO A 1 210 ? 21.117 1.040 -58.127 1.00 91.69 210 PRO A CA 1
ATOM 1729 C C . PRO A 1 210 ? 22.355 1.933 -57.935 1.00 91.69 210 PRO A C 1
ATOM 1731 O O . PRO A 1 210 ? 23.272 1.586 -57.189 1.00 91.69 210 PRO A O 1
ATOM 1734 N N . ALA A 1 211 ? 22.366 3.116 -58.562 1.00 92.00 211 ALA A N 1
ATOM 1735 C CA . ALA A 1 211 ? 23.445 4.092 -58.428 1.00 92.00 211 ALA A CA 1
ATOM 1736 C C . ALA A 1 211 ? 23.491 4.735 -57.029 1.00 92.00 211 ALA A C 1
ATOM 1738 O O . ALA A 1 211 ? 24.571 4.866 -56.444 1.00 92.00 211 ALA A O 1
ATOM 1739 N N . GLU A 1 212 ? 22.333 5.106 -56.472 1.00 91.94 212 GLU A N 1
ATOM 1740 C CA . GLU A 1 212 ? 22.228 5.646 -55.111 1.00 91.94 212 GLU A 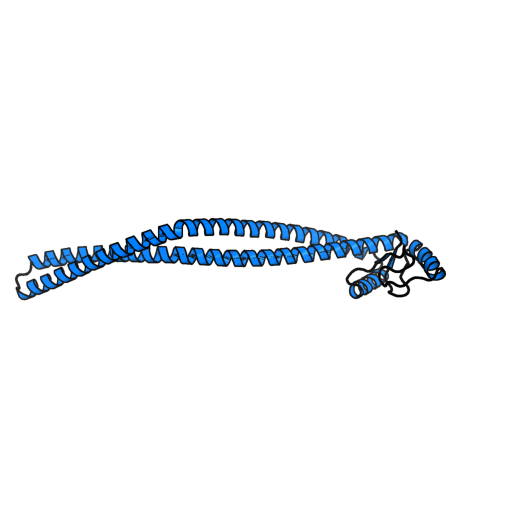CA 1
ATOM 1741 C C . GLU A 1 212 ? 22.610 4.600 -54.066 1.00 91.94 212 GLU A C 1
ATOM 1743 O O . GLU A 1 212 ? 23.378 4.902 -53.155 1.00 91.94 212 GLU A O 1
ATOM 1748 N N . PHE A 1 213 ? 22.151 3.357 -54.227 1.00 92.00 213 PHE A N 1
ATOM 1749 C CA . PHE A 1 213 ? 22.481 2.261 -53.320 1.00 92.00 213 PHE A CA 1
ATOM 1750 C C . PHE A 1 213 ? 23.984 1.944 -53.328 1.00 92.00 213 PHE A C 1
ATOM 1752 O O . PHE A 1 213 ? 24.609 1.820 -52.273 1.00 92.00 213 PHE A O 1
ATOM 1759 N N . ALA A 1 214 ? 24.614 1.887 -54.507 1.00 90.19 214 ALA A N 1
ATOM 1760 C CA . ALA A 1 214 ? 26.063 1.704 -54.619 1.00 90.19 214 ALA A CA 1
ATOM 1761 C C . ALA A 1 214 ? 26.851 2.868 -53.989 1.00 90.19 214 ALA A C 1
ATOM 1763 O O . ALA A 1 214 ? 27.893 2.655 -53.362 1.00 90.19 214 ALA A O 1
ATOM 1764 N N . LYS A 1 215 ? 26.361 4.108 -54.131 1.00 90.31 215 LYS A N 1
ATOM 1765 C CA . LYS A 1 215 ? 26.949 5.287 -53.480 1.00 90.31 215 LYS A CA 1
ATOM 1766 C C . LYS A 1 215 ? 26.822 5.205 -51.956 1.00 90.31 215 LYS A C 1
ATOM 1768 O O . LYS A 1 215 ? 27.839 5.346 -51.280 1.00 90.31 215 LYS A O 1
ATOM 1773 N N . LEU A 1 216 ? 25.634 4.904 -51.437 1.00 89.31 216 LEU A N 1
ATOM 1774 C CA . LEU A 1 216 ? 25.377 4.764 -50.002 1.00 89.31 216 LEU A CA 1
ATOM 1775 C C . LEU A 1 216 ? 26.243 3.676 -49.370 1.00 89.31 216 LEU A C 1
ATOM 1777 O O . LEU A 1 216 ? 26.871 3.932 -48.352 1.00 89.31 216 LEU A O 1
ATOM 1781 N N . ASN A 1 217 ? 26.388 2.511 -50.005 1.00 87.06 217 ASN A N 1
ATOM 1782 C CA . ASN A 1 217 ? 27.268 1.449 -49.507 1.00 87.06 217 ASN A CA 1
ATOM 1783 C C . ASN A 1 217 ? 28.739 1.890 -49.378 1.00 87.06 217 ASN A C 1
ATOM 1785 O O . ASN A 1 217 ? 29.437 1.477 -48.452 1.00 87.06 217 ASN A O 1
ATOM 1789 N N . ARG A 1 218 ? 29.230 2.758 -50.274 1.00 87.12 218 ARG A N 1
ATOM 1790 C CA . ARG A 1 218 ? 30.573 3.356 -50.141 1.00 87.12 218 ARG A CA 1
ATOM 1791 C C . ARG A 1 218 ? 30.636 4.376 -49.007 1.00 87.12 218 ARG A C 1
ATOM 1793 O O . ARG A 1 218 ? 31.636 4.437 -48.300 1.00 87.12 218 ARG A O 1
ATOM 1800 N N . GLU A 1 219 ? 29.590 5.174 -48.826 1.00 85.44 219 GLU A N 1
ATOM 1801 C CA . GLU A 1 219 ? 29.513 6.166 -47.749 1.00 85.44 219 GLU A CA 1
ATOM 1802 C C . GLU A 1 219 ? 29.377 5.516 -46.365 1.00 85.44 219 GLU A C 1
ATOM 1804 O O . GLU A 1 219 ? 30.006 5.992 -45.422 1.00 85.44 219 GLU A O 1
ATOM 1809 N N . ILE A 1 220 ? 28.648 4.400 -46.248 1.00 83.12 220 ILE A N 1
ATOM 1810 C CA . ILE A 1 220 ? 28.544 3.578 -45.030 1.00 83.12 220 ILE A CA 1
ATOM 1811 C C . ILE A 1 220 ? 29.918 3.043 -44.627 1.00 83.12 220 ILE A C 1
ATOM 1813 O O . ILE A 1 220 ? 30.328 3.229 -43.486 1.00 83.12 220 ILE A O 1
ATOM 1817 N N . LYS A 1 221 ? 30.686 2.476 -45.571 1.00 78.06 221 LYS A N 1
ATOM 1818 C CA . LYS A 1 221 ? 32.074 2.026 -45.321 1.00 78.06 221 LYS A CA 1
ATOM 1819 C C . LYS A 1 221 ? 32.997 3.150 -44.846 1.00 78.06 221 LYS A C 1
ATOM 1821 O O . LYS A 1 221 ? 33.994 2.892 -44.184 1.00 78.06 221 LYS A O 1
ATOM 1826 N N . ASN A 1 222 ? 32.657 4.390 -45.182 1.00 74.94 222 ASN A N 1
ATOM 1827 C CA . ASN A 1 222 ? 33.361 5.588 -44.747 1.00 74.94 222 ASN A CA 1
ATOM 1828 C C . ASN A 1 222 ? 32.685 6.267 -43.544 1.00 74.94 222 ASN A C 1
ATOM 1830 O O . ASN A 1 222 ? 33.004 7.423 -43.291 1.00 74.94 222 ASN A O 1
ATOM 1834 N N . GLY A 1 223 ? 31.735 5.620 -42.854 1.00 70.81 223 GLY A N 1
ATOM 1835 C CA . GLY A 1 223 ? 31.016 6.133 -41.677 1.00 70.81 223 GLY A CA 1
ATOM 1836 C C . GLY A 1 223 ? 30.226 7.431 -41.898 1.00 70.81 223 GLY A C 1
ATOM 1837 O O . GLY A 1 223 ? 29.969 8.174 -40.955 1.00 70.81 223 GLY A O 1
ATOM 1838 N N . LYS A 1 224 ? 29.873 7.739 -43.152 1.00 77.56 224 LYS A N 1
ATOM 1839 C CA . LYS A 1 224 ? 29.154 8.961 -43.567 1.00 77.56 224 LYS A CA 1
ATOM 1840 C C . LYS A 1 224 ? 27.791 8.676 -44.200 1.00 77.56 224 LYS A C 1
ATOM 1842 O O . LYS A 1 224 ? 27.144 9.606 -44.679 1.00 77.56 224 LYS A O 1
ATOM 1847 N N . GLY A 1 225 ? 27.368 7.414 -44.226 1.00 85.62 225 GLY A N 1
ATOM 1848 C CA . GLY A 1 225 ? 26.116 6.997 -44.847 1.00 85.62 225 GLY A CA 1
ATOM 1849 C C . GLY A 1 225 ? 24.913 7.700 -44.221 1.00 85.62 225 GLY A C 1
ATOM 1850 O O . GLY A 1 225 ? 24.616 7.511 -43.041 1.00 85.62 225 GLY A O 1
ATOM 1851 N N . ARG A 1 226 ? 24.194 8.490 -45.025 1.00 90.06 226 ARG A N 1
ATOM 1852 C CA . ARG A 1 226 ? 22.904 9.082 -44.652 1.00 90.06 226 ARG A CA 1
ATOM 1853 C C . ARG A 1 226 ? 21.905 8.919 -45.782 1.00 90.06 226 ARG A C 1
ATOM 1855 O O . ARG A 1 226 ? 22.243 9.138 -46.939 1.00 90.06 226 ARG A O 1
ATOM 1862 N N . CYS A 1 227 ? 20.663 8.591 -45.448 1.00 91.38 227 CYS A N 1
ATOM 1863 C CA . CYS A 1 227 ? 19.591 8.520 -46.430 1.00 91.38 227 CYS A CA 1
ATOM 1864 C C . CYS A 1 227 ? 19.397 9.904 -47.087 1.00 91.38 227 CYS A C 1
ATOM 1866 O O . CYS A 1 227 ? 19.123 10.866 -46.365 1.00 91.38 227 CYS A O 1
ATOM 1868 N N . PRO A 1 228 ? 19.473 10.030 -48.427 1.00 90.94 228 PRO A N 1
ATOM 1869 C CA . PRO A 1 228 ? 19.301 11.311 -49.120 1.00 90.94 228 PRO A CA 1
ATOM 1870 C C . PRO A 1 228 ? 17.885 11.889 -48.977 1.00 90.94 228 PRO A C 1
ATOM 1872 O O . PRO A 1 228 ? 17.701 13.090 -49.137 1.00 90.94 228 PRO A O 1
ATOM 1875 N N . TYR A 1 229 ? 16.898 11.051 -48.647 1.00 92.88 229 TYR A N 1
ATOM 1876 C CA . TYR A 1 229 ? 15.492 11.443 -48.567 1.00 92.88 229 TYR A CA 1
ATOM 1877 C C . TYR A 1 229 ? 15.061 11.873 -47.159 1.00 92.88 229 TYR A C 1
ATOM 1879 O O . TYR A 1 229 ? 14.464 12.932 -46.986 1.00 92.88 229 TYR A O 1
ATOM 1887 N N . CYS A 1 230 ? 15.354 11.065 -46.133 1.00 91.06 230 CYS A N 1
ATOM 1888 C CA . CYS A 1 230 ? 14.936 11.360 -44.755 1.00 91.06 230 CYS A CA 1
ATOM 1889 C C . CYS A 1 230 ? 16.065 11.865 -43.848 1.00 91.06 230 CYS A C 1
ATOM 1891 O O . CYS A 1 230 ? 15.795 12.291 -42.727 1.00 91.06 230 CYS A O 1
ATOM 1893 N N . GLY A 1 231 ? 17.318 11.827 -44.307 1.00 88.94 231 GLY A N 1
ATOM 1894 C CA . GLY A 1 231 ? 18.481 12.322 -43.568 1.00 88.94 231 GLY A CA 1
ATOM 1895 C C . GLY A 1 231 ? 18.981 11.419 -42.436 1.00 88.94 231 GLY A C 1
ATOM 1896 O O . GLY A 1 231 ? 20.026 11.729 -41.868 1.00 88.94 231 GLY A O 1
ATOM 1897 N N . ARG A 1 232 ? 18.284 10.315 -42.118 1.00 90.94 232 ARG A N 1
ATOM 1898 C CA . ARG A 1 232 ? 18.720 9.324 -41.116 1.00 90.94 232 ARG A CA 1
ATOM 1899 C C . ARG A 1 232 ? 20.087 8.745 -41.456 1.00 90.94 232 ARG A C 1
ATOM 1901 O O . ARG A 1 232 ? 20.408 8.578 -42.635 1.00 90.94 232 ARG A O 1
ATOM 1908 N N . PHE A 1 233 ? 20.854 8.389 -40.431 1.00 89.94 233 PHE A N 1
ATOM 1909 C CA . PHE A 1 233 ? 22.036 7.555 -40.622 1.00 89.94 233 PHE A CA 1
ATOM 1910 C C . PHE A 1 233 ? 21.598 6.190 -41.146 1.00 89.94 233 PHE A C 1
ATOM 1912 O O . PHE A 1 233 ? 20.520 5.706 -40.800 1.00 89.94 233 PHE A O 1
ATOM 1919 N N . VAL A 1 234 ? 22.400 5.590 -42.017 1.00 88.88 234 VAL A N 1
ATOM 1920 C CA . VAL A 1 234 ? 22.071 4.291 -42.608 1.00 88.88 234 VAL A CA 1
ATOM 1921 C C . VAL A 1 234 ? 23.135 3.260 -42.288 1.00 88.88 234 VAL A C 1
ATOM 1923 O O . VAL A 1 234 ? 24.320 3.584 -42.225 1.00 88.88 234 VAL A O 1
ATOM 1926 N N . PHE A 1 235 ? 22.699 2.022 -42.104 1.00 87.00 235 PHE A N 1
ATOM 1927 C CA . PHE A 1 235 ? 23.569 0.868 -41.937 1.00 87.00 235 PHE A CA 1
ATOM 1928 C C . PHE A 1 235 ? 23.050 -0.303 -42.773 1.00 87.00 235 PHE A C 1
ATOM 1930 O O . PHE A 1 235 ? 21.901 -0.319 -43.217 1.00 87.00 235 PHE A O 1
ATOM 1937 N N . THR A 1 236 ? 23.924 -1.274 -42.997 1.00 82.62 236 THR A N 1
ATOM 1938 C CA . THR A 1 236 ? 23.610 -2.561 -43.623 1.00 82.62 236 THR A CA 1
ATOM 1939 C C . THR A 1 236 ? 24.027 -3.654 -42.656 1.00 82.62 236 THR A C 1
ATOM 1941 O O . THR A 1 236 ? 25.110 -3.541 -42.075 1.00 82.62 236 THR A O 1
ATOM 1944 N N . LYS A 1 237 ? 23.180 -4.664 -42.465 1.00 69.06 237 LYS A N 1
ATOM 1945 C CA . LYS A 1 237 ? 23.518 -5.848 -41.665 1.00 69.06 237 LYS A CA 1
ATOM 1946 C C . LYS A 1 237 ? 24.467 -6.781 -42.410 1.00 69.06 237 LYS A C 1
ATOM 1948 O O . LYS A 1 237 ? 24.434 -6.786 -43.661 1.00 69.06 237 LYS A O 1
#

Sequence (237 aa):
MKVCDISDSLLRLQDLEIDARRIRAKIEDLKNRKRELIEIRKKFEKELENLKTQIEEKRFRLKDLENFIEYKKQRLKELSAKKEKVSSRKEFKNLLRQIAKTEDDIIRAREEIKTLFEELKKIENQNSEKIGKIEAQLEEVKNGIKKISEEIDKKEEELQSLKSKLSILKSEVPADILKIYESLKDRFNGLVFADISSGSCEGCGITFSPAEFAKLNREIKNGKGRCPYCGRFVFTK

Secondary structure (DSSP, 8-state):
--HHHHHHHHHHHHHHHHHHHHHHHHHHHHHHHHHHHHHHHHHHHHHHHHHHHHHHHHHHHHHHHHHHHHHHHHHHHHHHHHHHH---HHHHHHHHHHHHHHHHHHHHHHHHHHHHHHHHHHHHHHHHHHHHHHHHHHHHHHHHHHHHHHHHHHHHHHHHHHHHHHHHHHHHS-HHHHHHHHHHHHHTTT--EEE-TTSB-TTT-PBPPHHHHHHHHHHHHTT--B-TTT--EEE--

Organism: NCBI:txid240169

Radius of gyration: 41.39 Å; Cα contacts (8 Å, |Δi|>4): 180; chains: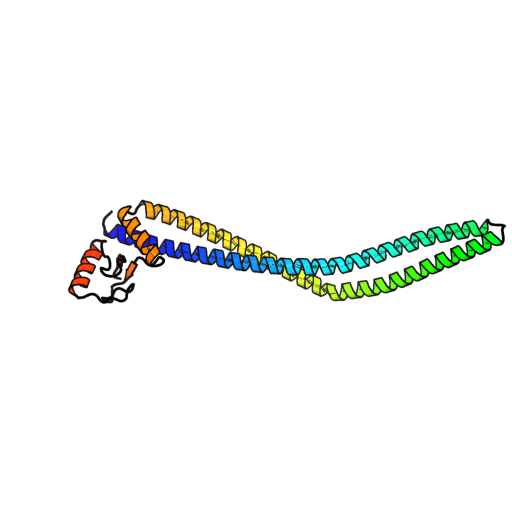 1; bounding box: 81×31×121 Å

InterPro domains:
  IPR052376 Oxidative Scavengers and Glycosyltransferases [PTHR39082] (82-234)

Foldseek 3Di:
DFLLVQLVLLVVLLVLVVVLVVLVVVLVVLVVVLVVLVVVLVVLVVVLVVLVVVLVVLVVLLVVLVVVLVVLVVVLVVLVVVLVVDPDPVVNVVSVVVNVVSVVSNVVSVVVSVVSVVVSVVSCVVCVVVSVVSVVVSVVSVVVSVVSVVVSVVSVVVSVVSVVVSVVSLVVHDPVVVVLSVVCCVVQVSCQEFECQVCATNSPRGHDDPVRSVVLVVCVVSNNRADPPSRGRYDYD

pLDDT: mean 92.05, std 7.82, range [44.66, 98.31]

Nearest PDB structures (foldseek):
  4ilo-assembly1_A  TM=6.327E-01  e=4.093E-08  Chlamydia trachomatis L2/434/Bu
  3na7-assembly1_A  TM=4.959E-01  e=5.667E-07  Helicobacter pylori NCTC 11638
  5nnv-assembly4_D  TM=4.081E-01  e=1.415E-01  Bacillus subtilis subsp. subtilis str. 168
  8ts8-assembly1_B  TM=3.483E-01  e=1.073E+00  Homo sapiens

Mean predicted aligned error: 8.07 Å

Solvent-accessible surface area (backbone atoms only — not comparable to full-atom values): 12605 Å² total; per-residue (Å²): 130,61,49,53,58,56,47,54,52,51,51,53,48,40,53,52,52,50,49,46,48,53,49,50,53,49,44,51,52,49,50,51,53,43,51,54,46,51,53,52,42,51,52,49,51,52,52,52,48,54,56,50,48,59,53,50,54,52,53,51,52,45,53,51,43,52,53,50,40,52,55,43,54,54,52,45,53,53,49,52,60,50,46,78,70,51,86,49,72,68,57,38,55,51,41,52,53,53,43,52,52,44,52,53,52,41,52,52,44,51,53,50,42,53,53,50,50,54,50,46,55,51,51,50,61,68,39,48,64,54,49,53,51,48,54,52,52,46,51,52,43,52,51,50,46,50,53,51,47,56,51,41,53,55,48,52,52,52,43,52,54,45,51,54,53,49,53,53,54,57,72,73,44,60,67,72,59,47,52,53,49,53,56,38,23,69,75,45,78,55,57,36,66,24,51,36,73,85,52,26,35,71,72,76,71,52,68,53,53,74,68,55,47,57,48,41,57,55,28,37,72,53,38,64,22,50,40,93,87,80,61,34,37,42,48,67,130